Protein AF-0000000082644164 (afdb_homodimer)

Nearest PDB structures (foldseek):
  2ozh-assembly1_A-2  TM=9.590E-01  e=1.551E-15  Xanthomonas campestris pv. campestris
  7dai-assembly1_A-2  TM=7.902E-01  e=9.002E-10  Oryza sativa Japonica Group
  7dal-assembly1_B  TM=7.904E-01  e=1.161E-08  Oryza sativa Japonica Group
  7dai-assembly2_C  TM=7.632E-01  e=7.581E-09  Oryza sativa Japonica Group
  6k5m-assembly1_A  TM=7.671E-01  e=2.008E-08  Oryza sativa Japonica Group

InterPro domains:
  IPR000182 GNAT domain [PF00583] (35-128)
  IPR000182 GNAT domain [PS51186] (12-143)
  IPR016181 Acyl-CoA N-acyltransferase [SSF55729] (23-135)
  IPR053144 Putative Acetyltransferase Butenolide Biosynthesis [PTHR43233] (10-139)

Structure (mmCIF, N/CA/C/O backbone):
data_AF-0000000082644164-model_v1
#
loop_
_entity.id
_entity.type
_entity.pdbx_description
1 polymer 'GNAT superfamily N-acetyltransferase'
#
loop_
_atom_site.group_PDB
_atom_site.id
_atom_site.type_symbol
_atom_site.label_atom_id
_atom_site.label_alt_id
_atom_site.label_comp_id
_atom_site.label_asym_id
_atom_site.label_entity_id
_atom_site.label_seq_id
_atom_site.pdbx_PDB_ins_code
_atom_site.Cartn_x
_atom_site.Cartn_y
_atom_site.Cartn_z
_atom_site.occupancy
_atom_site.B_iso_or_equiv
_atom_site.auth_seq_id
_atom_site.auth_comp_id
_atom_site.auth_asym_id
_atom_site.auth_atom_id
_atom_site.pdbx_PDB_model_num
ATOM 1 N N . MET A 1 1 ? 13.734 4.516 -6.66 1 85.12 1 MET A N 1
ATOM 2 C CA . MET A 1 1 ? 13.531 5.68 -5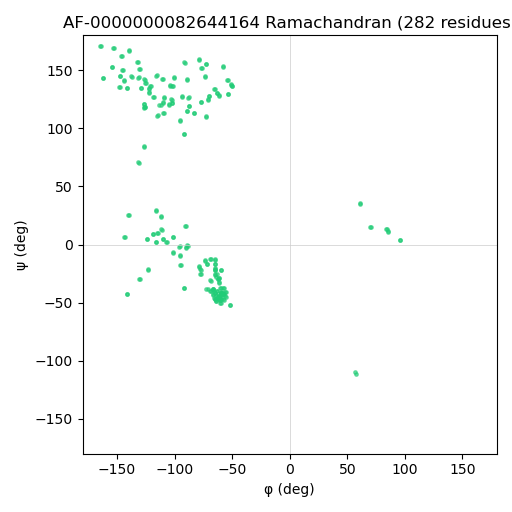.801 1 85.12 1 MET A CA 1
ATOM 3 C C . MET A 1 1 ? 12.555 6.66 -6.434 1 85.12 1 MET A C 1
ATOM 5 O O . MET A 1 1 ? 12.555 6.848 -7.652 1 85.12 1 MET A O 1
ATOM 9 N N . PHE A 1 2 ? 11.633 7.195 -5.52 1 95.56 2 PHE A N 1
ATOM 10 C CA . PHE A 1 2 ? 10.664 8.148 -6.051 1 95.56 2 PHE A CA 1
ATOM 11 C C . PHE A 1 2 ? 11.305 9.508 -6.273 1 95.56 2 PHE A C 1
ATOM 13 O O . PHE A 1 2 ? 12.25 9.875 -5.574 1 95.56 2 PHE A O 1
ATOM 20 N N . GLN A 1 3 ? 10.781 10.266 -7.223 1 97 3 GLN A N 1
ATOM 21 C CA . GLN A 1 3 ? 11.32 11.578 -7.555 1 97 3 GLN A CA 1
ATOM 22 C C . GLN A 1 3 ? 11.148 12.555 -6.391 1 97 3 GLN A C 1
ATOM 24 O O . GLN A 1 3 ? 10.094 12.594 -5.762 1 97 3 GLN A O 1
ATOM 29 N N . ILE A 1 4 ? 12.258 13.281 -6.105 1 98.44 4 ILE A N 1
ATOM 30 C CA . ILE A 1 4 ? 12.195 14.352 -5.117 1 98.44 4 ILE A CA 1
ATOM 31 C C . ILE A 1 4 ? 11.758 15.656 -5.789 1 98.44 4 ILE A C 1
ATOM 33 O O . ILE A 1 4 ? 12.414 16.125 -6.723 1 98.44 4 ILE A O 1
ATOM 37 N N . ILE A 1 5 ? 10.656 16.219 -5.375 1 98.62 5 ILE A N 1
ATOM 38 C CA . ILE A 1 5 ? 10.102 17.422 -5.973 1 98.62 5 ILE A CA 1
ATOM 39 C C . ILE A 1 5 ? 9.742 18.422 -4.871 1 98.62 5 ILE A C 1
ATOM 41 O O . ILE A 1 5 ? 9.336 18.031 -3.777 1 98.62 5 ILE A O 1
ATOM 45 N N . GLU A 1 6 ? 9.938 19.672 -5.145 1 98.31 6 GLU A N 1
ATOM 46 C CA . GLU A 1 6 ? 9.477 20.766 -4.293 1 98.31 6 GLU A CA 1
ATOM 47 C C . GLU A 1 6 ? 8.484 21.656 -5.027 1 98.31 6 GLU A C 1
ATOM 49 O O . GLU A 1 6 ? 8.727 22.062 -6.164 1 98.31 6 GLU A O 1
ATOM 54 N N . TYR A 1 7 ? 7.355 21.844 -4.395 1 98.38 7 TYR A N 1
ATOM 55 C CA . TYR A 1 7 ? 6.344 22.797 -4.84 1 98.38 7 TYR A CA 1
ATOM 56 C C . TYR A 1 7 ? 6.355 24.047 -3.973 1 98.38 7 TYR A C 1
ATOM 58 O O . TYR A 1 7 ? 6.469 23.953 -2.748 1 98.38 7 TYR A O 1
ATOM 66 N N . ILE A 1 8 ? 6.254 25.234 -4.66 1 98.06 8 ILE A N 1
ATOM 67 C CA . ILE A 1 8 ? 6.367 26.469 -3.885 1 98.06 8 ILE A CA 1
ATOM 68 C C . ILE A 1 8 ? 5.156 27.359 -4.152 1 98.06 8 ILE A C 1
ATOM 70 O O . ILE A 1 8 ? 4.828 27.641 -5.309 1 98.06 8 ILE A O 1
ATOM 74 N N . GLN A 1 9 ? 4.461 27.672 -3.16 1 96.69 9 GLN A N 1
ATOM 75 C CA . GLN A 1 9 ? 3.475 28.734 -3.053 1 96.69 9 GLN A CA 1
ATOM 76 C C . GLN A 1 9 ? 3.768 29.641 -1.855 1 96.69 9 GLN A C 1
ATOM 78 O O . GLN A 1 9 ? 3.145 29.5 -0.801 1 96.69 9 GLN A O 1
ATOM 83 N N . GLU A 1 10 ? 4.66 30.609 -2.102 1 94.56 10 GLU A N 1
ATOM 84 C CA . GLU A 1 10 ? 5.195 31.375 -0.979 1 94.56 10 GLU A CA 1
ATOM 85 C C . GLU A 1 10 ? 4.074 31.906 -0.095 1 94.56 10 GLU A C 1
ATOM 87 O O . GLU A 1 10 ? 3.049 32.375 -0.598 1 94.56 10 GLU A O 1
ATOM 92 N N . PRO A 1 11 ? 4.246 31.828 1.204 1 97.44 11 PRO A N 1
ATOM 93 C CA . PRO A 1 11 ? 5.438 31.422 1.96 1 97.44 11 PRO A CA 1
ATOM 94 C C . PRO A 1 11 ? 5.461 29.922 2.264 1 97.44 11 PRO A C 1
ATOM 96 O O . PRO A 1 11 ? 6.199 29.484 3.15 1 97.44 11 PRO A O 1
ATOM 99 N N . PHE A 1 12 ? 4.703 29.172 1.629 1 98.69 12 PHE A N 1
ATOM 100 C CA . PHE A 1 12 ? 4.586 27.75 1.894 1 98.69 12 PHE A CA 1
ATOM 101 C C . PHE A 1 12 ? 5.391 26.938 0.881 1 98.69 12 PHE A C 1
ATOM 103 O O . PHE A 1 12 ? 5.555 27.359 -0.266 1 98.69 12 PHE A O 1
ATOM 110 N N . THR A 1 13 ? 5.996 25.844 1.337 1 98.69 13 THR A N 1
ATOM 111 C CA . THR A 1 13 ? 6.699 24.875 0.5 1 98.69 13 THR A CA 1
ATOM 112 C C . THR A 1 13 ? 6.219 23.453 0.789 1 98.69 13 THR A C 1
ATOM 114 O O . THR A 1 13 ? 6.008 23.094 1.947 1 98.69 13 THR A O 1
ATOM 117 N N . LEU A 1 14 ? 5.973 22.719 -0.252 1 98.88 14 LEU A N 1
ATOM 118 C CA . LEU A 1 14 ? 5.699 21.281 -0.156 1 98.88 14 LEU A CA 1
ATOM 119 C C . LEU A 1 14 ? 6.848 20.469 -0.743 1 98.88 14 LEU A C 1
ATOM 121 O O . LEU A 1 14 ? 7.211 20.656 -1.906 1 98.88 14 LEU A O 1
ATOM 125 N N . SER A 1 15 ? 7.441 19.594 0.054 1 98.88 15 SER A N 1
ATOM 126 C CA . SER A 1 15 ? 8.633 18.875 -0.382 1 98.88 15 SER A CA 1
ATOM 127 C C . SER A 1 15 ? 8.445 17.359 -0.237 1 98.88 15 SER A C 1
ATOM 129 O O . SER A 1 15 ? 7.879 16.891 0.755 1 98.88 15 SER A O 1
ATOM 131 N N . THR A 1 16 ? 8.977 16.594 -1.212 1 98.88 16 THR A N 1
ATOM 132 C CA . THR A 1 16 ? 8.984 15.141 -1.084 1 98.88 16 THR A CA 1
ATOM 133 C C . THR A 1 16 ? 10.359 14.641 -0.648 1 98.88 16 THR A C 1
ATOM 135 O O . THR A 1 16 ? 10.625 13.438 -0.656 1 98.88 16 THR A O 1
ATOM 138 N N . ASP A 1 17 ? 11.297 15.578 -0.316 1 98.56 17 ASP A N 1
ATOM 139 C CA . ASP A 1 17 ? 12.609 15.227 0.207 1 98.56 17 ASP A CA 1
ATOM 140 C C . ASP A 1 17 ? 12.516 14.727 1.646 1 98.56 17 ASP A C 1
ATOM 142 O O . ASP A 1 17 ? 12.289 15.516 2.568 1 98.56 17 ASP A O 1
ATOM 146 N N . GLN A 1 18 ? 12.75 13.484 1.821 1 97.81 18 GLN A N 1
ATOM 147 C CA . GLN A 1 18 ? 12.57 12.859 3.125 1 97.81 18 GLN A CA 1
ATOM 148 C C . GLN A 1 18 ? 13.555 13.422 4.148 1 97.81 18 GLN A C 1
ATOM 150 O O . GLN A 1 18 ? 13.281 13.406 5.348 1 97.81 18 GLN A O 1
ATOM 155 N N . THR A 1 19 ? 14.664 13.906 3.67 1 98 19 THR A N 1
ATOM 156 C CA . THR A 1 19 ? 15.688 14.414 4.582 1 98 19 THR A CA 1
ATOM 157 C C . THR A 1 19 ? 15.219 15.703 5.254 1 98 19 THR A C 1
ATOM 159 O O . THR A 1 19 ? 15.805 16.141 6.25 1 98 19 THR A O 1
ATOM 162 N N . LYS A 1 20 ? 14.148 16.297 4.777 1 98.56 20 LYS A N 1
ATOM 163 C CA . LYS A 1 20 ? 13.664 17.562 5.332 1 98.56 20 LYS A CA 1
ATOM 164 C C . LYS A 1 20 ? 12.578 17.328 6.375 1 98.56 20 LYS A C 1
ATOM 166 O O . LYS A 1 20 ? 12.164 18.25 7.078 1 98.56 20 LYS A O 1
ATOM 171 N N . ILE A 1 21 ? 12.125 16.125 6.473 1 98.88 21 ILE A N 1
ATOM 172 C CA . ILE A 1 21 ? 11.047 15.805 7.406 1 98.88 21 ILE A CA 1
ATOM 173 C C . ILE A 1 21 ? 11.5 16.094 8.836 1 98.88 21 ILE A C 1
ATOM 175 O O . ILE A 1 21 ? 12.594 15.703 9.234 1 98.88 21 ILE A O 1
ATOM 179 N N . GLN A 1 22 ? 10.734 16.812 9.469 1 98.94 22 GLN A N 1
ATOM 180 C CA . GLN A 1 22 ? 10.945 17.047 10.898 1 98.94 22 GLN A CA 1
ATOM 181 C C . GLN A 1 22 ? 10.18 16.016 11.734 1 98.94 22 GLN A C 1
ATOM 183 O O . GLN A 1 22 ? 9.023 16.25 12.102 1 98.94 22 GLN A O 1
ATOM 188 N N . ILE A 1 23 ? 10.875 14.992 12.102 1 98.88 23 ILE A N 1
ATOM 189 C CA . ILE A 1 23 ? 10.281 13.781 12.672 1 98.88 23 ILE A CA 1
ATOM 190 C C . ILE A 1 23 ? 9.516 14.141 13.945 1 98.88 23 ILE A C 1
ATOM 192 O O . ILE A 1 23 ? 8.406 13.641 14.172 1 98.88 23 ILE A O 1
ATOM 196 N N . ASP A 1 24 ? 10.047 15.016 14.781 1 98.75 24 ASP A N 1
ATOM 197 C CA . ASP A 1 24 ? 9.367 15.406 16.016 1 98.75 24 ASP A CA 1
ATOM 198 C C . ASP A 1 24 ? 8.008 16.031 15.719 1 98.75 24 ASP A C 1
ATOM 200 O O . ASP A 1 24 ? 7.023 15.75 16.406 1 98.75 24 ASP A O 1
ATOM 204 N N . ARG A 1 25 ? 7.91 16.859 14.719 1 98.56 25 ARG A N 1
ATOM 205 C CA . ARG A 1 25 ? 6.652 17.5 14.344 1 98.56 25 ARG A CA 1
ATOM 206 C C . ARG A 1 25 ? 5.652 16.469 13.82 1 98.56 25 ARG A C 1
ATOM 208 O O . ARG A 1 25 ? 4.469 16.531 14.148 1 98.56 25 ARG A O 1
ATOM 215 N N . VAL A 1 26 ? 6.113 15.578 13.023 1 98.81 26 VAL A N 1
ATOM 216 C CA . VAL A 1 26 ? 5.238 14.539 12.5 1 98.81 26 VAL A CA 1
ATOM 217 C C . VAL A 1 26 ? 4.691 13.695 13.648 1 98.81 26 VAL A C 1
ATOM 219 O O . VAL A 1 26 ? 3.496 13.383 13.688 1 98.81 26 VAL A O 1
ATOM 222 N N . CYS A 1 27 ? 5.582 13.336 14.594 1 98.75 27 CYS A N 1
ATOM 223 C CA . CYS A 1 27 ? 5.137 12.602 15.773 1 98.75 27 CYS A CA 1
ATOM 224 C C . CYS A 1 27 ? 4.062 13.375 16.531 1 98.75 27 CYS A C 1
ATOM 226 O O . CYS A 1 27 ? 3.064 12.797 16.969 1 98.75 27 CYS A O 1
ATOM 228 N N . GLU A 1 28 ? 4.242 14.625 16.656 1 98.19 28 GLU A N 1
ATOM 229 C CA . GLU A 1 28 ? 3.271 15.469 17.344 1 98.19 28 GLU A CA 1
ATOM 230 C C . GLU A 1 28 ? 1.948 15.516 16.594 1 98.19 28 GLU A C 1
ATOM 232 O O . GLU A 1 28 ? 0.878 15.43 17.203 1 98.19 28 GLU A O 1
ATOM 237 N N . PHE A 1 29 ? 2.01 15.727 15.242 1 97.88 29 PHE A N 1
ATOM 238 C CA . PHE A 1 29 ? 0.813 15.695 14.406 1 97.88 29 PHE A CA 1
ATOM 239 C C . PHE A 1 29 ? 0.025 14.414 14.641 1 97.88 29 PHE A C 1
ATOM 241 O O . PHE A 1 29 ? -1.167 14.461 14.953 1 97.88 29 PHE A O 1
ATOM 248 N N . LEU A 1 30 ? 0.741 13.281 14.531 1 98.31 30 LEU A N 1
ATOM 249 C CA . LEU A 1 30 ? 0.088 11.977 14.57 1 98.31 30 LEU A CA 1
ATOM 250 C C . LEU A 1 30 ? -0.454 11.68 15.961 1 98.31 30 LEU A C 1
ATOM 252 O O . LEU A 1 30 ? -1.502 11.047 16.109 1 98.31 30 LEU A O 1
ATOM 256 N N . ALA A 1 31 ? 0.192 12.195 16.984 1 97.88 31 ALA A N 1
ATOM 257 C CA . ALA A 1 31 ? -0.262 12.008 18.359 1 97.88 31 ALA A CA 1
ATOM 258 C C . ALA A 1 31 ? -1.609 12.688 18.594 1 97.88 31 ALA A C 1
ATOM 260 O O . ALA A 1 31 ? -2.354 12.305 19.5 1 97.88 31 ALA A O 1
ATOM 261 N N . GLN A 1 32 ? -1.953 13.617 17.781 1 96.69 32 GLN A N 1
ATOM 262 C CA . GLN A 1 32 ? -3.199 14.359 17.922 1 96.69 32 GLN A CA 1
ATOM 263 C C . GLN A 1 32 ? -4.293 13.766 17.031 1 96.69 32 GLN A C 1
ATOM 265 O O . GLN A 1 32 ? -5.438 14.227 17.062 1 96.69 32 GLN A O 1
ATOM 270 N N . SER A 1 33 ? -3.971 12.805 16.312 1 95.88 33 SER A N 1
ATOM 271 C CA . SER A 1 33 ? -4.914 12.211 15.375 1 95.88 33 SER A CA 1
ATOM 272 C C . SER A 1 33 ? -5.691 11.062 16.016 1 95.88 33 SER A C 1
ATOM 274 O O . SER A 1 33 ? -5.238 10.477 17 1 95.88 33 SER A O 1
ATOM 276 N N . TYR A 1 34 ? -6.844 10.773 15.5 1 93.62 34 TYR A N 1
ATOM 277 C CA . TYR A 1 34 ? -7.629 9.633 15.961 1 93.62 34 TYR A CA 1
ATOM 278 C C . TYR A 1 34 ? -7.07 8.328 15.414 1 93.62 34 TYR A C 1
ATOM 280 O O . TYR A 1 34 ? -7.328 7.254 15.961 1 93.62 34 TYR A O 1
ATOM 288 N N . TRP A 1 35 ? -6.332 8.359 14.336 1 94.12 35 TRP A N 1
ATOM 289 C CA . TRP A 1 35 ? -5.941 7.121 13.664 1 94.12 35 TRP A CA 1
ATOM 290 C C . TRP A 1 35 ? -4.562 6.66 14.133 1 94.12 35 TRP A C 1
ATOM 292 O O . TRP A 1 35 ? -4.207 5.492 13.977 1 94.12 35 TRP A O 1
ATOM 302 N N . ALA A 1 36 ? -3.799 7.621 14.758 1 95.88 36 ALA A N 1
ATOM 303 C CA . ALA A 1 36 ? -2.412 7.254 15.031 1 95.88 36 ALA A CA 1
ATOM 304 C C . ALA A 1 36 ? -1.972 7.766 16.406 1 95.88 36 ALA A C 1
ATOM 306 O O . ALA A 1 36 ? -0.778 7.961 16.641 1 95.88 36 ALA A O 1
ATOM 307 N N . LYS A 1 37 ? -2.824 7.957 17.297 1 95.81 37 LYS A N 1
ATOM 308 C CA . LYS A 1 37 ? -2.561 8.609 18.578 1 95.81 37 LYS A CA 1
ATOM 309 C C . LYS A 1 37 ? -1.585 7.789 19.422 1 95.81 37 LYS A C 1
ATOM 311 O O . LYS A 1 37 ? -0.828 8.352 20.219 1 95.81 37 LYS A O 1
ATOM 316 N N . THR A 1 38 ? -1.48 6.492 19.234 1 95.38 38 THR A N 1
ATOM 317 C CA . THR A 1 38 ? -0.638 5.648 20.062 1 95.38 38 THR A CA 1
ATOM 318 C C . THR A 1 38 ? 0.509 5.051 19.25 1 95.38 38 THR A C 1
ATOM 320 O O . THR A 1 38 ? 1.178 4.117 19.719 1 95.38 38 THR A O 1
ATOM 323 N N . ARG A 1 39 ? 0.656 5.52 18.094 1 97.5 39 ARG A N 1
ATOM 324 C CA . ARG A 1 39 ? 1.715 4.977 17.25 1 97.5 39 ARG A CA 1
ATOM 325 C C . ARG A 1 39 ? 3.09 5.383 17.766 1 97.5 39 ARG A C 1
ATOM 327 O O . ARG A 1 39 ? 3.365 6.574 17.938 1 97.5 39 ARG A O 1
ATOM 334 N N . GLY A 1 40 ? 3.99 4.449 17.969 1 97.75 40 GLY A N 1
ATOM 335 C CA . GLY A 1 40 ? 5.316 4.723 18.5 1 97.75 40 GLY A CA 1
ATOM 336 C C . GLY A 1 40 ? 6.227 5.418 17.5 1 97.75 40 GLY A C 1
ATOM 337 O O . GLY A 1 40 ? 6.07 5.25 16.281 1 97.75 40 GLY A O 1
ATOM 338 N N . ARG A 1 41 ? 7.215 6.133 18.031 1 98.31 41 ARG A N 1
ATOM 339 C CA . ARG A 1 41 ? 8.164 6.895 17.219 1 98.31 41 ARG A CA 1
ATOM 340 C C . ARG A 1 41 ? 8.898 5.988 16.234 1 98.31 41 ARG A C 1
ATOM 342 O O . ARG A 1 41 ? 9.07 6.344 15.07 1 98.31 41 ARG A O 1
ATOM 349 N N . ASP A 1 42 ? 9.32 4.773 16.703 1 98.12 42 ASP A N 1
ATOM 350 C CA . ASP A 1 42 ? 10.047 3.852 15.836 1 98.12 42 ASP A CA 1
ATOM 351 C C . ASP A 1 42 ? 9.18 3.404 14.656 1 98.12 42 ASP A C 1
ATOM 353 O O . ASP A 1 42 ? 9.672 3.279 13.531 1 98.12 42 ASP A O 1
ATOM 357 N N . THR A 1 43 ? 7.918 3.164 14.961 1 98.12 43 THR A N 1
ATOM 358 C CA . THR A 1 43 ? 6.984 2.779 13.906 1 98.12 43 THR A CA 1
ATOM 359 C C . THR A 1 43 ? 6.793 3.916 12.906 1 98.12 43 THR A C 1
ATOM 361 O O . THR A 1 43 ? 6.773 3.688 11.695 1 98.12 43 THR A O 1
ATOM 364 N N . ILE A 1 44 ? 6.68 5.137 13.398 1 98.5 44 ILE A N 1
ATOM 365 C CA . ILE A 1 44 ? 6.516 6.312 12.555 1 98.5 44 ILE A CA 1
ATOM 366 C C . ILE A 1 44 ? 7.734 6.465 11.641 1 98.5 44 ILE A C 1
ATOM 368 O O . ILE A 1 44 ? 7.594 6.645 10.43 1 98.5 44 ILE A O 1
ATOM 372 N N . ILE A 1 45 ? 8.914 6.34 12.188 1 98.56 45 ILE A N 1
ATOM 373 C CA . ILE A 1 45 ? 10.148 6.496 11.43 1 98.56 45 ILE A CA 1
ATOM 374 C C . ILE A 1 45 ? 10.227 5.434 10.336 1 98.56 45 ILE A C 1
ATOM 376 O O . ILE A 1 45 ? 10.484 5.746 9.172 1 98.56 45 ILE A O 1
ATOM 380 N N . LYS A 1 46 ? 9.914 4.203 10.703 1 97.81 46 LYS A N 1
ATOM 381 C CA . LYS A 1 46 ? 9.953 3.113 9.727 1 97.81 46 LYS A CA 1
ATOM 382 C C . LYS A 1 46 ? 8.922 3.338 8.617 1 97.81 46 LYS A C 1
ATOM 384 O O . LYS A 1 46 ? 9.211 3.088 7.445 1 97.81 46 LYS A O 1
ATOM 389 N N . SER A 1 47 ? 7.715 3.752 9.023 1 98.31 47 SER A N 1
ATOM 390 C CA . SER A 1 47 ? 6.668 3.992 8.031 1 98.31 47 SER A CA 1
ATOM 391 C C . SER A 1 47 ? 7.082 5.07 7.039 1 98.31 47 SER A C 1
ATOM 393 O O . SER A 1 47 ? 6.785 4.969 5.848 1 98.31 47 SER A O 1
ATOM 395 N N . ILE A 1 48 ? 7.777 6.086 7.508 1 98.38 48 ILE A N 1
ATOM 396 C CA . ILE A 1 48 ? 8.25 7.18 6.664 1 98.38 48 ILE A CA 1
ATOM 397 C C . ILE A 1 48 ? 9.297 6.664 5.684 1 98.38 48 ILE A C 1
ATOM 399 O O . ILE A 1 48 ? 9.273 7.008 4.5 1 98.38 48 ILE A O 1
ATOM 403 N N . GLU A 1 49 ? 10.133 5.785 6.098 1 97.19 49 GLU A N 1
ATOM 404 C CA . GLU A 1 49 ? 11.25 5.27 5.312 1 97.19 49 GLU A CA 1
ATOM 405 C C . GLU A 1 49 ? 10.758 4.543 4.062 1 97.19 49 GLU A C 1
ATOM 407 O O . GLU A 1 49 ? 11.422 4.562 3.023 1 97.19 49 GLU A O 1
ATOM 412 N N . HIS A 1 50 ? 9.602 3.971 4.137 1 96.75 50 HIS A N 1
ATOM 413 C CA . HIS A 1 50 ? 9.125 3.131 3.043 1 96.75 50 HIS A CA 1
ATOM 414 C C . HIS A 1 50 ? 7.871 3.719 2.404 1 96.75 50 HIS A C 1
ATOM 416 O O . HIS A 1 50 ? 7.008 2.979 1.922 1 96.75 50 HIS A O 1
ATOM 422 N N . SER A 1 51 ? 7.812 5.062 2.479 1 98.44 51 SER A N 1
ATOM 423 C CA . SER A 1 51 ? 6.676 5.762 1.886 1 98.44 51 SER A CA 1
ATOM 424 C C . SER A 1 51 ? 7.137 6.945 1.039 1 98.44 51 SER A C 1
ATOM 426 O O . SER A 1 51 ? 8.289 7.363 1.124 1 98.44 51 SER A O 1
ATOM 428 N N . LEU A 1 52 ? 6.301 7.348 0.115 1 98.75 52 LEU A N 1
ATOM 429 C CA . LEU A 1 52 ? 6.402 8.672 -0.491 1 98.75 52 LEU A CA 1
ATOM 430 C C . LEU A 1 52 ? 5.719 9.719 0.377 1 98.75 52 LEU A C 1
ATOM 432 O O . LEU A 1 52 ? 4.496 9.703 0.53 1 98.75 52 LEU A O 1
ATOM 436 N N . CYS A 1 53 ? 6.527 10.641 0.938 1 98.88 53 CYS A N 1
ATOM 437 C CA . CYS A 1 53 ? 6 11.602 1.906 1 98.88 53 CYS A CA 1
ATOM 438 C C . CYS A 1 53 ? 5.992 13.008 1.329 1 98.88 53 CYS A C 1
ATOM 440 O O . CYS A 1 53 ? 6.891 13.383 0.576 1 98.88 53 CYS A O 1
ATOM 442 N N . PHE A 1 54 ? 4.988 13.758 1.642 1 98.94 54 PHE A N 1
ATOM 443 C CA . PHE A 1 54 ? 4.836 15.172 1.332 1 98.94 54 PHE A CA 1
ATOM 444 C C . PHE A 1 54 ? 4.832 16 2.607 1 98.94 54 PHE A C 1
ATOM 446 O O . PHE A 1 54 ? 3.928 15.883 3.436 1 98.94 54 PHE A O 1
ATOM 453 N N . SER A 1 55 ? 5.871 16.766 2.785 1 98.94 55 SER A N 1
ATOM 454 C CA . SER A 1 55 ? 6 17.641 3.953 1 98.94 55 SER A CA 1
ATOM 455 C C . SER A 1 55 ? 5.695 19.078 3.6 1 98.94 55 SER A C 1
ATOM 457 O O . SER A 1 55 ? 6.312 19.656 2.695 1 98.94 55 SER A O 1
ATOM 459 N N . LEU A 1 56 ? 4.723 19.641 4.266 1 98.94 56 LEU A N 1
ATOM 460 C CA . LEU A 1 56 ? 4.309 21.016 4.086 1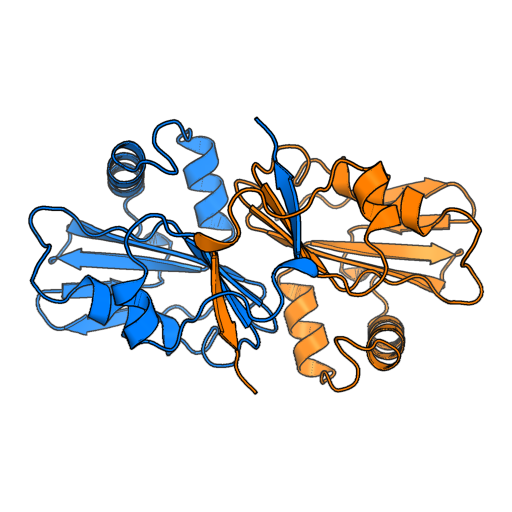 98.94 56 LEU A CA 1
ATOM 461 C C . LEU A 1 56 ? 5.008 21.938 5.09 1 98.94 56 LEU A C 1
ATOM 463 O O . LEU A 1 56 ? 4.98 21.672 6.293 1 98.94 56 LEU A O 1
ATOM 467 N N . PHE A 1 57 ? 5.645 23 4.578 1 98.88 57 PHE A N 1
ATOM 468 C CA . PHE A 1 57 ? 6.406 23.906 5.422 1 98.88 57 PHE A CA 1
ATOM 469 C C . PHE A 1 57 ? 5.863 25.328 5.316 1 98.88 57 PHE A C 1
ATOM 471 O O . PHE A 1 57 ? 5.48 25.781 4.23 1 98.88 57 PHE A O 1
ATOM 478 N N . HIS A 1 58 ? 5.742 26 6.414 1 98.69 58 HIS A N 1
ATOM 479 C CA . HIS A 1 58 ? 5.785 27.453 6.473 1 98.69 58 HIS A CA 1
ATOM 480 C C . HIS A 1 58 ? 7.184 27.953 6.816 1 98.69 58 HIS A C 1
ATOM 482 O O . HIS A 1 58 ? 7.641 27.797 7.949 1 98.69 58 HIS A O 1
ATOM 488 N N . GLU A 1 59 ? 7.785 28.469 5.812 1 96 59 GLU A N 1
ATOM 489 C CA . GLU A 1 59 ? 9.211 28.766 5.957 1 96 59 GLU A CA 1
ATOM 490 C C . GLU A 1 59 ? 10 27.516 6.332 1 96 59 GLU A C 1
ATOM 492 O O . GLU A 1 59 ? 9.977 26.516 5.605 1 96 59 GLU A O 1
ATOM 497 N N . GLN A 1 60 ? 10.539 27.453 7.586 1 95.88 60 GLN A N 1
ATOM 498 C CA . GLN A 1 60 ? 11.391 26.328 7.934 1 95.88 60 GLN A CA 1
ATOM 499 C C . GLN A 1 60 ? 10.672 25.359 8.875 1 95.88 60 GLN A C 1
ATOM 501 O O . GLN A 1 60 ? 11.211 24.312 9.227 1 95.88 60 GLN A O 1
ATOM 506 N N . THR A 1 61 ? 9.461 25.688 9.148 1 98.5 61 THR A N 1
ATOM 507 C CA . THR A 1 61 ? 8.711 24.875 10.102 1 98.5 61 THR A CA 1
ATOM 508 C C . THR A 1 61 ? 7.734 23.953 9.383 1 98.5 61 THR A C 1
ATOM 510 O O . THR A 1 61 ? 6.93 24.406 8.57 1 98.5 61 THR A O 1
ATOM 513 N N . GLN A 1 62 ? 7.848 22.672 9.656 1 98.88 62 GLN A N 1
ATOM 514 C CA . GLN A 1 62 ? 6.879 21.75 9.078 1 98.88 62 GLN A CA 1
ATOM 515 C C . GLN A 1 62 ? 5.508 21.906 9.727 1 98.88 62 GLN A C 1
ATOM 517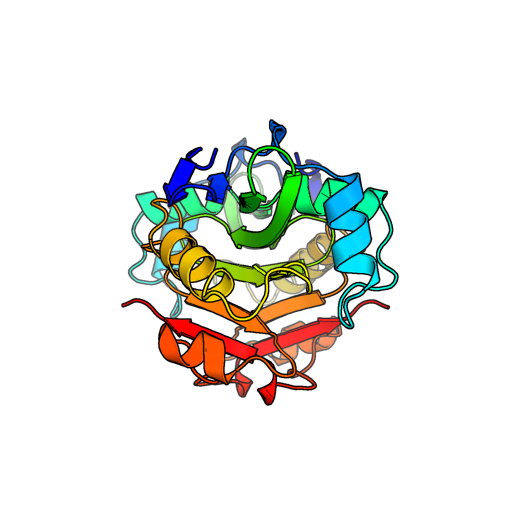 O O . GLN A 1 62 ? 5.379 21.812 10.953 1 98.88 62 GLN A O 1
ATOM 522 N N . ILE A 1 63 ? 4.469 22.156 8.875 1 98.88 63 ILE A N 1
ATOM 523 C CA . ILE A 1 63 ? 3.143 22.438 9.406 1 98.88 63 ILE A CA 1
ATOM 524 C C . ILE A 1 63 ? 2.125 21.469 8.836 1 98.88 63 ILE A C 1
ATOM 526 O O . ILE A 1 63 ? 0.923 21.594 9.07 1 98.88 63 ILE A O 1
ATOM 530 N N . GLY A 1 64 ? 2.557 20.484 8.055 1 98.88 64 GLY A N 1
ATOM 531 C CA . GLY A 1 64 ? 1.678 19.484 7.477 1 98.88 64 GLY A CA 1
ATOM 532 C C . GLY A 1 64 ? 2.42 18.266 6.949 1 98.88 64 GLY A C 1
ATOM 533 O O . GLY A 1 64 ? 3.652 18.25 6.918 1 98.88 64 GLY A O 1
ATOM 534 N N . PHE A 1 65 ? 1.652 17.328 6.613 1 98.94 65 PHE A N 1
ATOM 535 C CA . PHE A 1 65 ? 2.215 16.047 6.238 1 98.94 65 PHE A CA 1
ATOM 536 C C . PHE A 1 65 ? 1.193 15.211 5.473 1 98.94 65 PHE A C 1
ATOM 538 O O . PHE A 1 65 ? -0.009 15.305 5.727 1 98.94 65 PHE A O 1
ATOM 545 N N . ALA A 1 66 ? 1.57 14.461 4.5 1 98.88 66 ALA A N 1
ATOM 546 C CA . ALA A 1 66 ? 0.825 13.391 3.84 1 98.88 66 ALA A CA 1
ATOM 547 C C . ALA A 1 66 ? 1.749 12.242 3.438 1 98.88 66 ALA A C 1
ATOM 549 O O . ALA A 1 66 ? 2.879 12.477 3 1 98.88 66 ALA A O 1
ATOM 550 N N . ARG A 1 67 ? 1.279 11.102 3.582 1 98.88 67 ARG A N 1
ATOM 551 C CA . ARG A 1 67 ? 2.088 9.922 3.287 1 98.88 67 ARG A CA 1
ATOM 552 C C . ARG A 1 67 ? 1.378 9 2.299 1 98.88 67 ARG A C 1
ATOM 554 O O . ARG A 1 67 ? 0.162 8.812 2.381 1 98.88 67 ARG A O 1
ATOM 561 N N . VAL A 1 68 ? 2.109 8.438 1.349 1 98.94 68 VAL A N 1
ATOM 562 C CA . VAL A 1 68 ? 1.563 7.52 0.354 1 98.94 68 VAL A CA 1
ATOM 563 C C . VAL A 1 68 ? 2.369 6.223 0.351 1 98.94 68 VAL A C 1
ATOM 565 O O . VAL A 1 68 ? 3.578 6.234 0.11 1 98.94 68 VAL A O 1
ATOM 568 N N . ILE A 1 69 ? 1.712 5.141 0.666 1 98.88 69 ILE A N 1
ATOM 569 C CA . ILE A 1 69 ? 2.283 3.809 0.501 1 98.88 69 ILE A CA 1
ATOM 570 C C . ILE A 1 69 ? 1.962 3.279 -0.895 1 98.88 69 ILE A C 1
ATOM 572 O O . ILE A 1 69 ? 0.796 3.053 -1.227 1 98.88 69 ILE A O 1
ATOM 576 N N . THR A 1 70 ? 3.039 3.094 -1.708 1 98.88 70 THR A N 1
ATOM 577 C CA . THR A 1 70 ? 2.785 2.84 -3.121 1 98.88 70 THR A CA 1
ATOM 578 C C . THR A 1 70 ? 3.934 2.051 -3.744 1 98.88 70 THR A C 1
ATOM 580 O O . THR A 1 70 ? 5.055 2.062 -3.229 1 98.88 70 THR A O 1
ATOM 583 N N . ASP A 1 71 ? 3.605 1.33 -4.75 1 98.38 71 ASP A N 1
ATOM 584 C CA . ASP A 1 71 ? 4.625 0.729 -5.602 1 98.38 71 ASP A CA 1
ATOM 585 C C . ASP A 1 71 ? 5.004 1.665 -6.75 1 98.38 71 ASP A C 1
ATOM 587 O O . ASP A 1 71 ? 5.91 1.366 -7.527 1 98.38 71 ASP A O 1
ATOM 591 N N . GLY A 1 72 ? 4.328 2.855 -6.844 1 98 72 GLY A N 1
ATOM 592 C CA . GLY A 1 72 ? 4.617 3.812 -7.902 1 98 72 GLY A CA 1
ATOM 593 C C . GLY A 1 72 ? 4.172 3.342 -9.273 1 98 72 GLY A C 1
ATOM 594 O O . GLY A 1 72 ? 4.57 3.91 -10.289 1 98 72 GLY A O 1
ATOM 595 N N . ALA A 1 73 ? 3.301 2.281 -9.344 1 97.62 73 ALA A N 1
ATOM 596 C CA . ALA A 1 73 ? 2.961 1.683 -10.633 1 97.62 73 ALA A CA 1
ATOM 597 C C . ALA A 1 73 ? 1.486 1.292 -10.688 1 97.62 73 ALA A C 1
ATOM 599 O O . ALA A 1 73 ? 0.791 1.598 -11.656 1 97.62 73 ALA A O 1
ATOM 600 N N . THR A 1 74 ? 0.903 0.682 -9.609 1 98.06 74 THR A N 1
ATOM 601 C CA . THR A 1 74 ? -0.413 0.067 -9.734 1 98.06 74 THR A CA 1
ATOM 602 C C . THR A 1 74 ? -1.341 0.53 -8.617 1 98.06 74 THR A C 1
ATOM 604 O O . THR A 1 74 ? -2.559 0.589 -8.797 1 98.06 74 THR A O 1
ATOM 607 N N . PHE A 1 75 ? -0.759 0.841 -7.484 1 98.75 75 PHE A N 1
ATOM 608 C CA . PHE A 1 75 ? -1.573 1.068 -6.297 1 98.75 75 PHE A CA 1
ATOM 609 C C . PHE A 1 75 ? -0.931 2.111 -5.391 1 98.75 75 PHE A C 1
ATOM 611 O O . PHE A 1 75 ? 0.295 2.162 -5.266 1 98.75 75 PHE A O 1
ATOM 618 N N . ALA A 1 76 ? -1.772 2.924 -4.742 1 98.94 76 ALA A N 1
ATOM 619 C CA . ALA A 1 76 ? -1.34 3.863 -3.711 1 98.94 76 ALA A CA 1
ATOM 620 C C . ALA A 1 76 ? -2.357 3.936 -2.574 1 98.94 76 ALA A C 1
ATOM 622 O O . ALA A 1 76 ? -3.566 3.949 -2.816 1 98.94 76 ALA A O 1
ATOM 623 N N . TYR A 1 77 ? -1.845 3.895 -1.385 1 98.94 77 TYR A N 1
ATOM 624 C CA . TYR A 1 77 ? -2.641 4.148 -0.188 1 98.94 77 TYR A CA 1
ATOM 625 C C . TYR A 1 77 ? -2.258 5.477 0.451 1 98.94 77 TYR A C 1
ATOM 627 O O . TYR A 1 77 ? -1.126 5.652 0.906 1 98.94 77 TYR A O 1
ATOM 635 N N . LEU A 1 78 ? -3.211 6.41 0.404 1 98.88 78 LEU A N 1
ATOM 636 C CA . LEU A 1 78 ? -3.016 7.734 0.985 1 98.88 78 LEU A CA 1
ATOM 637 C C . LEU A 1 78 ? -3.416 7.746 2.457 1 98.88 78 LEU A C 1
ATOM 639 O O . LEU A 1 78 ? -4.531 7.355 2.803 1 98.88 78 LEU A O 1
ATOM 643 N N . CYS A 1 79 ? -2.443 8.211 3.35 1 98.69 79 CYS A N 1
ATOM 644 C CA . CYS A 1 79 ? -2.711 8.195 4.785 1 98.69 79 CYS A CA 1
ATOM 645 C C . CYS A 1 79 ? -1.91 9.281 5.496 1 98.69 79 CYS A C 1
ATOM 647 O O . CYS A 1 79 ? -1.131 10 4.867 1 98.69 79 CYS A O 1
ATOM 649 N N . ASP A 1 80 ? -2.217 9.531 6.738 1 98.5 80 ASP A N 1
ATOM 650 C CA . ASP A 1 80 ? -1.508 10.43 7.645 1 98.5 80 ASP A CA 1
ATOM 651 C C . ASP A 1 80 ? -1.522 11.859 7.113 1 98.5 80 ASP A C 1
ATOM 653 O O . ASP A 1 80 ? -0.518 12.57 7.199 1 98.5 80 ASP A O 1
ATOM 657 N N . VAL A 1 81 ? -2.605 12.219 6.496 1 98.5 81 VAL A N 1
ATOM 658 C CA . VAL A 1 81 ? -2.764 13.586 6.016 1 98.5 81 VAL A CA 1
ATOM 659 C C . VAL A 1 81 ? -3.115 14.508 7.18 1 98.5 81 VAL A C 1
ATOM 661 O O . VAL A 1 81 ? -4.109 14.289 7.875 1 98.5 81 VAL A O 1
ATOM 664 N N . PHE A 1 82 ? -2.293 15.516 7.367 1 98.12 82 PHE A N 1
ATOM 665 C CA . PHE A 1 82 ? -2.436 16.422 8.508 1 98.12 82 PHE A CA 1
ATOM 666 C C . PHE A 1 82 ? -1.991 17.828 8.133 1 98.12 82 PHE A C 1
ATOM 668 O O . PHE A 1 82 ? -0.991 18 7.438 1 98.12 82 PHE A O 1
ATOM 675 N N . VAL A 1 83 ? -2.754 18.797 8.516 1 98.38 83 VAL A N 1
ATOM 676 C CA . VAL A 1 83 ? -2.35 20.203 8.508 1 98.38 83 VAL A CA 1
ATOM 677 C C . VAL A 1 83 ? -2.479 20.781 9.922 1 98.38 83 VAL A C 1
ATOM 679 O O . VAL A 1 83 ? -3.508 20.609 10.578 1 98.38 83 VAL A O 1
ATOM 682 N N . ASP A 1 84 ? -1.461 21.422 10.359 1 98.06 84 ASP A N 1
ATOM 683 C CA . ASP A 1 84 ? -1.466 22.078 11.664 1 98.06 84 ASP A CA 1
ATOM 684 C C . ASP A 1 84 ? -2.707 22.953 11.844 1 98.06 84 ASP A C 1
ATOM 686 O O . ASP A 1 84 ? -3.092 23.688 10.93 1 98.06 84 ASP A O 1
ATOM 690 N N . GLU A 1 85 ? -3.281 22.859 12.992 1 96.69 85 GLU A N 1
ATOM 691 C CA . GLU A 1 85 ? -4.547 23.547 13.273 1 96.69 85 GLU A CA 1
ATOM 692 C C . GLU A 1 85 ? -4.441 25.047 13.016 1 96.69 85 GLU A C 1
ATOM 694 O O . GLU A 1 85 ? -5.367 25.656 12.484 1 96.69 85 GLU A O 1
ATOM 699 N N . ALA A 1 86 ? -3.373 25.641 13.375 1 97.31 86 ALA A N 1
ATOM 700 C CA . ALA A 1 86 ? -3.166 27.078 13.258 1 97.31 86 ALA A CA 1
ATOM 701 C C . ALA A 1 86 ? -3.141 27.516 11.797 1 97.31 86 ALA A C 1
ATOM 703 O O . ALA A 1 86 ? -3.262 28.703 11.492 1 97.31 86 ALA A O 1
ATOM 704 N N . TYR A 1 87 ? -3.035 26.547 10.898 1 97.88 87 TYR A N 1
ATOM 705 C CA . TYR A 1 87 ? -2.869 26.891 9.484 1 97.88 87 TYR A CA 1
ATOM 706 C C . TYR A 1 87 ? -4.031 26.359 8.656 1 97.88 87 TYR A C 1
ATOM 708 O O . TYR A 1 87 ? -3.988 26.406 7.422 1 97.88 87 TYR A O 1
ATOM 716 N N . ARG A 1 88 ? -5.035 25.875 9.281 1 96.62 88 ARG A N 1
ATOM 717 C CA . ARG A 1 88 ? -6.188 25.328 8.57 1 96.62 88 ARG A CA 1
ATOM 718 C C . ARG A 1 88 ? -7.094 26.438 8.07 1 96.62 88 ARG A C 1
ATOM 720 O O . ARG A 1 88 ? -6.969 27.594 8.492 1 96.62 88 ARG A O 1
ATOM 727 N N . GLY A 1 89 ? -7.867 26.125 7.109 1 95.06 89 GLY A N 1
ATOM 728 C CA . GLY A 1 89 ? -8.789 27.109 6.555 1 95.06 89 GLY A CA 1
ATOM 729 C C . GLY A 1 89 ? -8.148 28 5.516 1 95.06 89 GLY A C 1
ATOM 730 O O . GLY A 1 89 ? -8.734 29.016 5.109 1 95.06 89 GLY A O 1
ATOM 731 N N . LYS A 1 90 ? -6.984 27.656 5.031 1 95.81 90 LYS A N 1
ATOM 732 C CA . LYS A 1 90 ? -6.25 28.469 4.07 1 95.81 90 LYS A CA 1
ATOM 733 C C . LYS A 1 90 ? -6.09 27.75 2.738 1 95.81 90 LYS A C 1
ATOM 735 O O . LYS A 1 90 ? -5.355 28.203 1.86 1 95.81 90 LYS A O 1
ATOM 740 N N . GLY A 1 91 ? -6.66 26.578 2.672 1 96.69 91 GLY A N 1
ATOM 741 C CA . GLY A 1 91 ? -6.598 25.828 1.428 1 96.69 91 GLY A CA 1
ATOM 742 C C . GLY A 1 91 ? -5.336 25 1.297 1 96.69 91 GLY A C 1
ATOM 743 O O . GLY A 1 91 ? -5.059 24.438 0.231 1 96.69 91 GLY A O 1
ATOM 744 N N . LEU A 1 92 ? -4.605 24.859 2.318 1 98.19 92 LEU A N 1
ATOM 745 C CA . LEU A 1 92 ? -3.309 24.203 2.25 1 98.19 92 LEU A CA 1
ATOM 746 C C . LEU A 1 92 ? -3.475 22.688 2.064 1 98.19 92 LEU A C 1
ATOM 748 O O . LEU A 1 92 ? -2.678 22.062 1.372 1 98.19 92 LEU A O 1
ATOM 752 N N . GLY A 1 93 ? -4.461 22.141 2.723 1 97.75 93 GLY A N 1
ATOM 753 C CA . GLY A 1 93 ? -4.75 20.734 2.504 1 97.75 93 GLY A CA 1
ATOM 754 C C . GLY A 1 93 ? -5.09 20.422 1.062 1 97.75 93 GLY A C 1
ATOM 755 O O . GLY A 1 93 ? -4.586 19.438 0.503 1 97.75 93 GLY A O 1
ATOM 756 N N . LYS A 1 94 ? -5.855 21.25 0.5 1 97.88 94 LYS A N 1
ATOM 757 C CA . LYS A 1 94 ? -6.219 21.094 -0.904 1 97.88 94 LYS A CA 1
ATOM 758 C C . LYS A 1 94 ? -5 21.234 -1.81 1 97.88 94 LYS A C 1
ATOM 760 O O . LYS A 1 94 ? -4.824 20.438 -2.742 1 97.88 94 LYS A O 1
ATOM 765 N N . TRP A 1 95 ? -4.242 22.234 -1.548 1 98.62 95 TRP A N 1
ATOM 766 C CA . TRP A 1 95 ? -3.033 22.438 -2.34 1 98.62 95 TRP A CA 1
ATOM 767 C C . TRP A 1 95 ? -2.104 21.234 -2.238 1 98.62 95 TRP A C 1
ATOM 769 O O . TRP A 1 95 ? -1.559 20.766 -3.244 1 98.62 95 TRP A O 1
ATOM 779 N N . MET A 1 96 ? -1.934 20.688 -1.06 1 98.56 96 MET A N 1
ATOM 780 C CA . MET A 1 96 ? -1.106 19.5 -0.828 1 98.56 96 MET A CA 1
ATOM 781 C C . MET A 1 96 ? -1.616 18.312 -1.636 1 98.56 96 MET A C 1
ATOM 783 O O . MET A 1 96 ? -0.842 17.656 -2.322 1 98.56 96 MET A O 1
ATOM 787 N N . LEU A 1 97 ? -2.93 18.125 -1.584 1 98.38 97 LEU A N 1
ATOM 788 C CA . LEU A 1 97 ? -3.527 17 -2.305 1 98.38 97 LEU A CA 1
ATOM 789 C C . LEU A 1 97 ? -3.389 17.188 -3.812 1 98.38 97 LEU A C 1
ATOM 791 O O . LEU A 1 97 ? -3.146 16.219 -4.543 1 98.38 97 LEU A O 1
ATOM 795 N N . GLN A 1 98 ? -3.543 18.391 -4.258 1 98.31 98 GLN A N 1
ATOM 796 C CA . GLN A 1 98 ? -3.377 18.688 -5.676 1 98.31 98 GLN A CA 1
ATOM 797 C C . GLN A 1 98 ? -1.971 18.344 -6.152 1 98.31 98 GLN A C 1
ATOM 799 O O . GLN A 1 98 ? -1.804 17.672 -7.172 1 98.31 98 GLN A O 1
ATOM 804 N N . CYS A 1 99 ? -0.974 18.812 -5.457 1 98.62 99 CYS A N 1
ATOM 805 C CA . CYS A 1 99 ? 0.416 18.531 -5.801 1 98.62 99 CYS A CA 1
ATOM 806 C C . CYS A 1 99 ? 0.7 17.031 -5.742 1 98.62 99 CYS A C 1
ATOM 808 O O . CYS A 1 99 ? 1.322 16.469 -6.648 1 98.62 99 CYS A O 1
ATOM 810 N N . LEU A 1 100 ? 0.226 16.391 -4.68 1 98.5 100 LEU A N 1
ATOM 811 C CA . LEU A 1 100 ? 0.424 14.961 -4.457 1 98.5 100 LEU A CA 1
ATOM 812 C C . LEU A 1 100 ? -0.129 14.148 -5.621 1 98.5 100 LEU A C 1
ATOM 814 O O . LEU A 1 100 ? 0.57 13.297 -6.176 1 98.5 100 LEU A O 1
ATOM 818 N N . LEU A 1 101 ? -1.336 14.43 -6.082 1 98.06 101 LEU A N 1
ATOM 819 C CA . LEU A 1 101 ? -2.01 13.641 -7.105 1 98.06 101 LEU A CA 1
ATOM 820 C C . LEU A 1 101 ? -1.389 13.891 -8.477 1 98.06 101 LEU A C 1
ATOM 822 O O . LEU A 1 101 ? -1.599 13.109 -9.406 1 98.06 101 LEU A O 1
ATOM 826 N N . GLN A 1 102 ? -0.581 14.938 -8.57 1 97.81 102 GLN A N 1
ATOM 827 C CA . GLN A 1 102 ? 0.075 15.258 -9.836 1 97.81 102 GLN A CA 1
ATOM 828 C C . GLN A 1 102 ? 1.529 14.797 -9.836 1 97.81 102 GLN A C 1
ATOM 830 O O . GLN A 1 102 ? 2.238 14.961 -10.828 1 97.81 102 GLN A O 1
ATOM 835 N N . HIS A 1 103 ? 1.974 14.344 -8.719 1 98.5 103 HIS A N 1
ATOM 836 C CA . HIS A 1 103 ? 3.344 13.852 -8.641 1 98.5 103 HIS A CA 1
ATOM 837 C C . HIS A 1 103 ? 3.609 12.781 -9.703 1 98.5 103 HIS A C 1
ATOM 839 O O . HIS A 1 103 ? 2.775 11.898 -9.922 1 98.5 103 HIS A O 1
ATOM 845 N N . PRO A 1 104 ? 4.801 12.773 -10.32 1 97.81 104 PRO A N 1
ATOM 846 C CA . PRO A 1 104 ? 5.09 11.867 -11.438 1 97.81 104 PRO A CA 1
ATOM 847 C C . PRO A 1 104 ? 4.984 10.398 -11.047 1 97.81 104 PRO A C 1
ATOM 849 O O . PRO A 1 104 ? 4.656 9.555 -11.891 1 97.81 104 PRO A O 1
ATOM 852 N N . ASP A 1 105 ? 5.23 10.078 -9.828 1 97.81 105 ASP A N 1
ATOM 853 C CA . ASP A 1 105 ? 5.211 8.68 -9.391 1 97.81 105 ASP A CA 1
ATOM 854 C C . ASP A 1 105 ? 3.812 8.273 -8.938 1 97.81 105 ASP A C 1
ATOM 856 O O . ASP A 1 105 ? 3.588 7.109 -8.586 1 97.81 105 ASP A O 1
ATOM 860 N N . LEU A 1 106 ? 2.846 9.211 -8.984 1 98.25 106 LEU A N 1
ATOM 861 C CA . LEU A 1 106 ? 1.511 8.891 -8.492 1 98.25 106 LEU A CA 1
ATOM 862 C C . LEU A 1 106 ? 0.463 9.117 -9.578 1 98.25 106 LEU A C 1
ATOM 864 O O . LEU A 1 106 ? -0.623 8.539 -9.531 1 98.25 106 LEU A O 1
ATOM 868 N N . ILE A 1 107 ? 0.809 9.938 -10.531 1 96.88 107 ILE A N 1
ATOM 869 C CA . ILE A 1 107 ? -0.184 10.453 -11.469 1 96.88 107 ILE A CA 1
ATOM 870 C C . ILE A 1 107 ? -0.746 9.305 -12.312 1 96.88 107 ILE A C 1
ATOM 872 O O . ILE A 1 107 ? -1.892 9.359 -12.766 1 96.88 107 ILE A O 1
ATOM 876 N N . HIS A 1 108 ? -0.125 8.203 -12.484 1 94.69 108 HIS A N 1
ATOM 877 C CA . HIS A 1 108 ? -0.566 7.133 -13.367 1 94.69 108 HIS A CA 1
ATOM 878 C C . HIS A 1 108 ? -1.028 5.918 -12.57 1 94.69 108 HIS A C 1
ATOM 880 O O . HIS A 1 108 ? -1.319 4.867 -13.148 1 94.69 108 HIS A O 1
ATOM 886 N N . ILE A 1 109 ? -1.064 6.035 -11.273 1 97.69 109 ILE A N 1
ATOM 887 C CA . ILE A 1 109 ? -1.469 4.914 -10.43 1 97.69 109 ILE A CA 1
ATOM 888 C C . ILE A 1 109 ? -2.922 4.547 -10.727 1 97.69 109 ILE A C 1
ATOM 890 O O . ILE A 1 109 ? -3.799 5.41 -10.727 1 97.69 109 ILE A O 1
ATOM 894 N N . ARG A 1 110 ? -3.127 3.275 -10.953 1 96.19 110 ARG A N 1
ATOM 895 C CA . ARG A 1 110 ? -4.453 2.797 -11.328 1 96.19 110 ARG A CA 1
ATOM 896 C C . ARG A 1 110 ? -5.453 3.021 -10.195 1 96.19 110 ARG A C 1
ATOM 898 O O . ARG A 1 110 ? -6.57 3.49 -10.438 1 96.19 110 ARG A O 1
ATOM 905 N N . ARG A 1 111 ? -5.125 2.656 -9.016 1 98.19 111 ARG A N 1
ATOM 906 C CA . ARG A 1 111 ? -6.012 2.789 -7.863 1 98.19 111 ARG A CA 1
ATOM 907 C C . ARG A 1 111 ? -5.328 3.553 -6.73 1 98.19 111 ARG A C 1
ATOM 909 O O . ARG A 1 111 ? -4.273 3.141 -6.246 1 98.19 111 ARG A O 1
ATOM 916 N N . VAL A 1 112 ? -5.867 4.668 -6.363 1 98.81 112 VAL A N 1
ATOM 917 C CA . VAL A 1 112 ? -5.508 5.367 -5.133 1 98.81 112 VAL A CA 1
ATOM 918 C C . VAL A 1 112 ? -6.609 5.176 -4.094 1 98.81 112 VAL A C 1
ATOM 920 O O . VAL A 1 112 ? -7.777 5.484 -4.352 1 98.81 112 VAL A O 1
ATOM 923 N N . LEU A 1 113 ? -6.27 4.613 -3.002 1 98.88 113 LEU A N 1
ATOM 924 C CA . LEU A 1 113 ? -7.195 4.281 -1.925 1 98.88 113 LEU A CA 1
ATOM 925 C C . LEU A 1 113 ? -6.875 5.078 -0.667 1 98.88 113 LEU A C 1
ATOM 927 O O . LEU A 1 113 ? -5.719 5.445 -0.438 1 98.88 113 LEU A O 1
ATOM 931 N N . LEU A 1 114 ? -7.859 5.449 0.087 1 98.81 114 LEU A N 1
ATOM 932 C CA . LEU A 1 114 ? -7.676 6.035 1.41 1 98.81 114 LEU A CA 1
ATOM 933 C C . LEU A 1 114 ? -8.805 5.629 2.348 1 98.81 114 LEU A C 1
ATOM 935 O O . LEU A 1 114 ? -9.82 5.09 1.902 1 98.81 114 LEU A O 1
ATOM 939 N N . ALA A 1 115 ? -8.602 5.77 3.643 1 98.5 115 ALA A N 1
ATOM 940 C CA . ALA A 1 115 ? -9.641 5.676 4.664 1 98.5 115 ALA A CA 1
ATOM 941 C C . ALA A 1 115 ? -9.719 6.961 5.484 1 98.5 115 ALA A C 1
ATOM 943 O O . ALA A 1 115 ? -8.688 7.531 5.852 1 98.5 115 ALA A O 1
ATOM 944 N N . THR A 1 116 ? -10.875 7.441 5.703 1 97.88 116 THR A N 1
ATOM 945 C CA . THR A 1 116 ? -11.094 8.664 6.461 1 97.88 116 THR A CA 1
ATOM 946 C C . THR A 1 116 ? -12.391 8.578 7.27 1 97.88 116 THR A C 1
ATOM 948 O O . THR A 1 116 ? -13.328 7.887 6.871 1 97.88 116 THR A O 1
ATOM 951 N N . GLN A 1 117 ? -12.391 9.25 8.344 1 96.06 117 GLN A N 1
ATOM 952 C CA . GLN A 1 117 ? -13.586 9.266 9.188 1 96.06 117 GLN A CA 1
ATOM 953 C C . GLN A 1 117 ? -14.492 10.438 8.828 1 96.06 117 GLN A C 1
ATOM 955 O O . GLN A 1 117 ? -15.719 10.305 8.828 1 96.06 117 GLN A O 1
ATOM 960 N N . ASP A 1 118 ? -13.906 11.594 8.492 1 93.25 118 ASP A N 1
ATOM 961 C CA . ASP A 1 118 ? -14.742 12.789 8.461 1 93.25 118 ASP A CA 1
ATOM 962 C C . ASP A 1 118 ? -14.328 13.719 7.328 1 93.25 118 ASP A C 1
ATOM 964 O O . ASP A 1 118 ? -14.781 14.867 7.258 1 93.25 118 ASP A O 1
ATOM 968 N N . ALA A 1 119 ? -13.43 13.289 6.496 1 95.44 119 ALA A N 1
ATOM 969 C CA . ALA A 1 119 ? -12.906 14.211 5.488 1 95.44 119 ALA A CA 1
ATOM 970 C C . ALA A 1 119 ? -13.344 13.789 4.086 1 95.44 119 ALA A C 1
ATOM 972 O O . ALA A 1 119 ? -12.719 14.172 3.094 1 95.44 119 ALA A O 1
ATOM 973 N N . HIS A 1 120 ? -14.406 13.086 3.932 1 97.56 120 HIS A N 1
ATOM 974 C CA . HIS A 1 120 ? -14.875 12.578 2.648 1 97.56 120 HIS A CA 1
ATOM 975 C C . HIS A 1 120 ? -15.07 13.703 1.644 1 97.56 120 HIS A C 1
ATOM 977 O O . HIS A 1 120 ? -14.727 13.562 0.467 1 97.56 120 HIS A O 1
ATOM 983 N N . GLY A 1 121 ? -15.688 14.773 2.148 1 96.25 121 GLY A N 1
ATOM 984 C CA . GLY A 1 121 ? -15.969 15.898 1.274 1 96.25 121 GLY A CA 1
ATOM 985 C C . GLY A 1 121 ? -14.719 16.469 0.621 1 96.25 121 GLY A C 1
ATOM 986 O O . GLY A 1 121 ? -14.742 16.828 -0.557 1 96.25 121 GLY A O 1
ATOM 987 N N . LEU A 1 122 ? -13.695 16.5 1.333 1 96.12 122 LEU A N 1
ATOM 988 C CA . LEU A 1 122 ? -12.43 16.984 0.796 1 96.12 122 LEU A CA 1
ATOM 989 C C . LEU A 1 122 ? -11.977 16.141 -0.39 1 96.12 122 LEU A C 1
ATOM 991 O O . LEU A 1 122 ? -11.688 16.672 -1.463 1 96.12 122 LEU A O 1
ATOM 995 N N . TYR A 1 123 ? -12.031 14.875 -0.214 1 98.44 123 TYR A N 1
ATOM 996 C CA . TYR A 1 123 ? -11.453 13.977 -1.202 1 98.44 123 TYR A CA 1
ATOM 997 C C . TYR A 1 123 ? -12.359 13.836 -2.416 1 98.44 123 TYR A C 1
ATOM 999 O O . TYR A 1 123 ? -11.891 13.602 -3.529 1 98.44 123 TYR A O 1
ATOM 1007 N N . ARG A 1 124 ? -13.617 14.055 -2.223 1 98.12 124 ARG A N 1
ATOM 1008 C CA . ARG A 1 124 ? -14.547 14.023 -3.344 1 98.12 124 ARG A CA 1
ATOM 1009 C C . ARG A 1 124 ? -14.195 15.086 -4.379 1 98.12 124 ARG A C 1
ATOM 1011 O O . ARG A 1 124 ? -14.375 14.875 -5.578 1 98.12 124 ARG A O 1
ATOM 1018 N N . GLN A 1 125 ? -13.695 16.156 -3.906 1 97.44 125 GLN A N 1
ATOM 1019 C CA . GLN A 1 125 ? -13.32 17.25 -4.793 1 97.44 125 GLN A CA 1
ATOM 1020 C C . GLN A 1 125 ? -12.188 16.844 -5.73 1 97.44 125 GLN A C 1
ATOM 1022 O O . GLN A 1 125 ? -11.953 17.5 -6.75 1 97.44 125 GLN A O 1
ATOM 1027 N N . PHE A 1 126 ? -11.539 15.812 -5.395 1 97.81 126 PHE A N 1
ATOM 1028 C CA . PHE A 1 126 ? -10.391 15.367 -6.18 1 97.81 126 PHE A CA 1
ATOM 1029 C C . PHE A 1 126 ? -10.703 14.062 -6.895 1 97.81 126 PHE A C 1
ATOM 1031 O O . PHE A 1 126 ? -9.789 13.352 -7.324 1 97.81 126 PHE A O 1
ATOM 1038 N N . GLY A 1 127 ? -11.961 13.664 -6.934 1 97.5 127 GLY A N 1
ATOM 1039 C CA . GLY A 1 127 ? -12.375 12.523 -7.734 1 97.5 127 GLY A CA 1
ATOM 1040 C C . GLY A 1 127 ? -12.445 11.234 -6.938 1 97.5 127 GLY A C 1
ATOM 1041 O O . GLY A 1 127 ? -12.734 10.172 -7.496 1 97.5 127 GLY A O 1
ATOM 1042 N N . PHE A 1 128 ? -12.219 11.289 -5.664 1 98.75 128 PHE A N 1
ATOM 1043 C CA . PHE A 1 128 ? -12.414 10.102 -4.832 1 98.75 128 PHE A CA 1
ATOM 1044 C C . PHE A 1 128 ? -13.898 9.82 -4.641 1 98.75 128 PHE A C 1
ATOM 1046 O O . PHE A 1 128 ? -14.703 10.75 -4.555 1 98.75 128 PHE A O 1
ATOM 1053 N N . GLN A 1 129 ? -14.156 8.562 -4.598 1 98.38 129 GLN A N 1
ATOM 1054 C CA . GLN A 1 129 ? -15.516 8.086 -4.371 1 98.38 129 GLN A CA 1
ATOM 1055 C C . GLN A 1 129 ? -15.523 6.875 -3.439 1 98.38 129 GLN A C 1
ATOM 1057 O O . GLN A 1 129 ? -14.477 6.297 -3.15 1 98.38 129 GLN A O 1
ATOM 1062 N N . SER A 1 130 ? -16.734 6.578 -2.986 1 98.12 130 SER A N 1
ATOM 1063 C CA . SER A 1 130 ? -16.875 5.348 -2.217 1 98.12 130 SER A CA 1
ATOM 1064 C C . SER A 1 130 ? -16.422 4.133 -3.025 1 98.12 130 SER A C 1
ATOM 1066 O O . SER A 1 130 ? -16.453 4.16 -4.258 1 98.12 130 SER A O 1
ATOM 1068 N N . LEU A 1 131 ? -15.992 3.117 -2.297 1 98.38 131 LEU A N 1
ATOM 1069 C CA . LEU A 1 131 ? -15.602 1.896 -2.994 1 98.38 131 LEU A CA 1
ATOM 1070 C C . LEU A 1 131 ? -16.734 1.407 -3.904 1 98.38 131 LEU A C 1
ATOM 1072 O O . LEU A 1 131 ? -17.875 1.274 -3.467 1 98.38 131 LEU A O 1
ATOM 1076 N N . GLN A 1 132 ? -16.406 1.129 -5.191 1 96.44 132 GLN A N 1
ATOM 1077 C CA . GLN A 1 132 ? -17.391 0.641 -6.145 1 96.44 132 GLN A CA 1
ATOM 1078 C C . GLN A 1 132 ? -17.844 -0.772 -5.793 1 96.44 132 GLN A C 1
ATOM 1080 O O . GLN A 1 132 ? -19.031 -1.102 -5.926 1 96.44 132 GLN A O 1
ATOM 1085 N N . GLU A 1 133 ? -16.906 -1.6 -5.363 1 97.5 133 GLU A N 1
ATOM 1086 C CA . GLU A 1 133 ? -17.156 -2.992 -5.008 1 97.5 133 GLU A CA 1
ATOM 1087 C C . GLU A 1 133 ? -16.547 -3.336 -3.656 1 97.5 133 GLU A C 1
ATOM 1089 O O . GLU A 1 133 ? -15.633 -4.168 -3.578 1 97.5 133 GLU A O 1
ATOM 1094 N N . PRO A 1 134 ? -17.188 -2.748 -2.627 1 98.12 134 PRO A N 1
ATOM 1095 C CA . PRO A 1 134 ? -16.594 -2.955 -1.303 1 98.12 134 PRO A CA 1
ATOM 1096 C C . PRO A 1 134 ? -16.516 -4.43 -0.912 1 98.12 134 PRO A C 1
ATOM 1098 O O . PRO A 1 134 ? -15.664 -4.816 -0.112 1 98.12 134 PRO A O 1
ATOM 1101 N N . GLU A 1 135 ? -17.359 -5.309 -1.534 1 97.19 135 GLU A N 1
ATOM 1102 C CA . GLU A 1 135 ? -17.422 -6.723 -1.182 1 97.19 135 GLU A CA 1
ATOM 1103 C C . GLU A 1 135 ? -16.172 -7.461 -1.659 1 97.19 135 GLU A C 1
ATOM 1105 O O . GLU A 1 135 ? -15.898 -8.578 -1.214 1 97.19 135 GLU A O 1
ATOM 1110 N N . ARG A 1 136 ? -15.422 -6.875 -2.562 1 98.19 136 ARG A N 1
ATOM 1111 C CA . ARG A 1 136 ? -14.211 -7.512 -3.074 1 98.19 136 ARG A CA 1
ATOM 1112 C C . ARG A 1 136 ? -13.055 -7.355 -2.096 1 98.19 136 ARG A C 1
ATOM 1114 O O . ARG A 1 136 ? -12.062 -8.086 -2.178 1 98.19 136 ARG A O 1
ATOM 1121 N N . PHE A 1 137 ? -13.227 -6.391 -1.218 1 98.81 137 PHE A N 1
ATOM 1122 C CA . PHE A 1 137 ? -12.133 -6.086 -0.31 1 98.81 137 PHE A CA 1
ATOM 1123 C C . PHE A 1 137 ? -12.227 -6.93 0.957 1 98.81 137 PHE A C 1
ATOM 1125 O O . PHE A 1 137 ? -13.32 -7.203 1.445 1 98.81 137 PHE A O 1
ATOM 1132 N N . MET A 1 138 ? -11.086 -7.348 1.435 1 98.81 138 MET A N 1
ATOM 1133 C CA . MET A 1 138 ? -10.93 -7.996 2.732 1 98.81 138 MET A CA 1
ATOM 1134 C C . MET A 1 138 ? -9.789 -7.363 3.525 1 98.81 138 MET A C 1
ATOM 1136 O O . MET A 1 138 ? -8.867 -6.797 2.943 1 98.81 138 MET A O 1
ATOM 1140 N N . GLU A 1 139 ? -9.953 -7.441 4.816 1 98.81 139 GLU A N 1
ATOM 1141 C CA . GLU A 1 139 ? -8.883 -6.898 5.645 1 98.81 139 GLU A CA 1
ATOM 1142 C C . GLU A 1 139 ? -8.586 -7.812 6.832 1 98.81 139 GLU A C 1
ATOM 1144 O O . GLU A 1 139 ? -9.461 -8.555 7.281 1 98.81 139 GLU A O 1
ATOM 1149 N N . LYS A 1 140 ? -7.383 -7.902 7.219 1 98.38 140 LYS A N 1
ATOM 1150 C CA . LYS A 1 140 ? -6.883 -8.484 8.461 1 98.38 140 LYS A CA 1
ATOM 1151 C C . LYS A 1 140 ? -6.273 -7.418 9.359 1 98.38 140 LYS A C 1
ATOM 1153 O O . LYS A 1 140 ? -5.344 -6.715 8.961 1 98.38 140 LYS A O 1
ATOM 1158 N N . LEU A 1 141 ? -6.801 -7.234 10.57 1 95.88 141 LEU A N 1
ATOM 1159 C CA . LEU A 1 141 ? -6.375 -6.195 11.5 1 95.88 141 LEU A CA 1
ATOM 1160 C C . LEU A 1 141 ? -5.629 -6.805 12.688 1 95.88 141 LEU A C 1
ATOM 1162 O O . LEU A 1 141 ? -6.055 -7.824 13.234 1 95.88 141 LEU A O 1
ATOM 1166 N N . HIS A 1 142 ? -4.488 -6.266 12.875 1 88.81 142 HIS A N 1
ATOM 1167 C CA . HIS A 1 142 ? -3.738 -6.633 14.07 1 88.81 142 HIS A CA 1
ATOM 1168 C C . HIS A 1 142 ? -3.84 -5.551 15.141 1 88.81 142 HIS A C 1
ATOM 1170 O O . HIS A 1 142 ? -3.883 -4.359 14.82 1 88.81 142 HIS A O 1
ATOM 1176 N N . GLU A 1 143 ? -4.055 -6.02 16.391 1 71.31 143 GLU A N 1
ATOM 1177 C CA . GLU A 1 143 ? -4.168 -5.102 17.516 1 71.31 143 GLU A CA 1
ATOM 1178 C C . GLU A 1 143 ? -2.807 -4.547 17.922 1 71.31 143 GLU A C 1
ATOM 1180 O O . GLU A 1 143 ? -1.781 -5.203 17.734 1 71.31 143 GLU A O 1
ATOM 1185 N N . MET B 1 1 ? 15.328 -1.541 3.725 1 85.44 1 MET B N 1
ATOM 1186 C CA . MET B 1 1 ? 15.172 -2.725 2.885 1 85.44 1 MET B CA 1
ATOM 1187 C C . MET B 1 1 ? 14.516 -3.861 3.664 1 85.44 1 MET B C 1
ATOM 1189 O O . MET B 1 1 ? 14.789 -4.039 4.852 1 85.44 1 MET B O 1
ATOM 1193 N N . PHE B 1 2 ? 13.555 -4.562 2.908 1 95.44 2 PHE B N 1
ATOM 1194 C CA . PHE B 1 2 ? 12.891 -5.668 3.584 1 95.44 2 PHE B CA 1
ATOM 1195 C C . PHE B 1 2 ? 13.812 -6.883 3.658 1 95.44 2 PHE B C 1
ATOM 1197 O O . PHE B 1 2 ? 14.656 -7.082 2.789 1 95.44 2 PHE B O 1
ATOM 1204 N N . GLN B 1 3 ? 13.625 -7.707 4.68 1 97.06 3 GLN B N 1
ATOM 1205 C CA . GLN B 1 3 ? 14.445 -8.891 4.883 1 97.06 3 GLN B CA 1
ATOM 1206 C C . GLN B 1 3 ? 14.242 -9.898 3.754 1 97.06 3 GLN B C 1
ATOM 1208 O O . GLN B 1 3 ? 13.109 -10.148 3.332 1 97.06 3 GLN B O 1
ATOM 1213 N N . ILE B 1 4 ? 15.398 -10.414 3.246 1 98.44 4 ILE B N 1
ATOM 1214 C CA . ILE B 1 4 ? 15.344 -11.492 2.264 1 98.44 4 ILE B CA 1
ATOM 1215 C C . ILE B 1 4 ? 15.297 -12.836 2.98 1 98.44 4 ILE B C 1
ATOM 1217 O O . ILE B 1 4 ? 16.188 -13.164 3.764 1 98.44 4 ILE B O 1
ATOM 1221 N N . ILE B 1 5 ? 14.258 -13.602 2.779 1 98.62 5 ILE B N 1
ATOM 1222 C CA . ILE B 1 5 ? 14.062 -14.883 3.445 1 98.62 5 ILE B CA 1
ATOM 1223 C C . ILE B 1 5 ? 13.695 -15.953 2.416 1 98.62 5 ILE B C 1
ATOM 1225 O O . ILE B 1 5 ? 13.016 -15.664 1.427 1 98.62 5 ILE B O 1
ATOM 1229 N N . GLU B 1 6 ? 14.156 -17.141 2.633 1 98.25 6 GLU B N 1
ATOM 1230 C CA . GLU B 1 6 ? 13.758 -18.312 1.864 1 98.25 6 GLU B CA 1
ATOM 1231 C C . GLU B 1 6 ? 13.094 -19.359 2.756 1 98.25 6 GLU B C 1
ATOM 1233 O O . GLU B 1 6 ? 13.617 -19.688 3.82 1 98.25 6 GLU B O 1
ATOM 1238 N N . TYR B 1 7 ? 11.93 -19.75 2.34 1 98.38 7 TYR B N 1
ATOM 1239 C CA . TYR B 1 7 ? 11.211 -20.875 2.949 1 98.38 7 TYR B CA 1
ATOM 1240 C C . TYR B 1 7 ? 11.297 -22.109 2.07 1 98.38 7 TYR B C 1
ATOM 1242 O O . TYR B 1 7 ? 11.156 -22.031 0.849 1 98.38 7 TYR B O 1
ATOM 1250 N N . ILE B 1 8 ? 11.547 -23.297 2.738 1 98.06 8 ILE B N 1
ATOM 1251 C CA . ILE B 1 8 ? 11.742 -24.5 1.934 1 98.06 8 ILE B CA 1
ATOM 1252 C C . ILE B 1 8 ? 10.789 -25.594 2.406 1 98.06 8 ILE B C 1
ATOM 1254 O O . ILE B 1 8 ? 10.742 -25.906 3.598 1 98.06 8 ILE B O 1
ATOM 1258 N N . GLN B 1 9 ? 9.984 -26.047 1.565 1 96.62 9 GLN B N 1
ATOM 1259 C CA . GLN B 1 9 ? 9.211 -27.281 1.624 1 96.62 9 GLN B CA 1
ATOM 1260 C C . GLN B 1 9 ? 9.438 -28.125 0.375 1 96.62 9 GLN B C 1
ATOM 1262 O O . GLN B 1 9 ? 8.617 -28.125 -0.542 1 96.62 9 GLN B O 1
ATOM 1267 N N . GLU B 1 10 ? 10.531 -28.906 0.429 1 94.56 10 GLU B N 1
ATOM 1268 C CA . GLU B 1 10 ? 10.984 -29.578 -0.787 1 94.56 10 GLU B CA 1
ATOM 1269 C C . GLU B 1 10 ? 9.836 -30.328 -1.452 1 94.56 10 GLU B C 1
ATOM 1271 O O . GLU B 1 10 ? 9.031 -30.969 -0.772 1 94.56 10 GLU B O 1
ATOM 1276 N N . PRO B 1 11 ? 9.742 -30.25 -2.764 1 97.44 11 PRO B N 1
ATOM 1277 C CA . PRO B 1 11 ? 10.664 -29.641 -3.723 1 97.44 11 PRO B CA 1
ATOM 1278 C C . PRO B 1 11 ? 10.352 -28.172 -4 1 97.44 11 PRO B C 1
ATOM 1280 O O . PRO B 1 11 ? 10.797 -27.625 -5.008 1 97.44 11 PRO B O 1
ATOM 1283 N N . PHE B 1 12 ? 9.602 -27.562 -3.211 1 98.69 12 PHE B N 1
ATOM 1284 C CA . PHE B 1 12 ? 9.172 -26.188 -3.422 1 98.69 12 PHE B CA 1
ATOM 1285 C C . PHE B 1 12 ? 9.984 -25.234 -2.566 1 98.69 12 PHE B C 1
ATOM 1287 O O . PHE B 1 12 ? 10.438 -25.594 -1.476 1 98.69 12 PHE B O 1
ATOM 1294 N N . THR B 1 13 ? 10.281 -24.031 -3.105 1 98.69 13 THR B N 1
ATOM 1295 C CA . THR B 1 13 ? 10.938 -22.938 -2.398 1 98.69 13 THR B CA 1
ATOM 1296 C C . THR B 1 13 ? 10.156 -21.641 -2.566 1 98.69 13 THR B C 1
ATOM 1298 O O . THR B 1 13 ? 9.664 -21.344 -3.658 1 98.69 13 THR B O 1
ATOM 1301 N N . LEU B 1 14 ? 9.977 -20.953 -1.49 1 98.88 14 LEU B N 1
ATOM 1302 C CA . LEU B 1 14 ? 9.43 -19.594 -1.508 1 98.88 14 LEU B CA 1
ATOM 1303 C C . LEU B 1 14 ? 10.5 -18.578 -1.135 1 98.88 14 LEU B C 1
ATOM 1305 O O . LEU B 1 14 ? 11.102 -18.656 -0.063 1 98.88 14 LEU B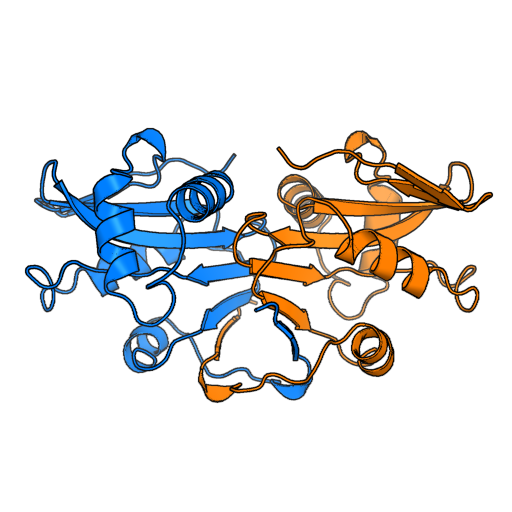 O 1
ATOM 1309 N N . SER B 1 15 ? 10.758 -17.609 -2.006 1 98.88 15 SER B N 1
ATOM 1310 C CA . SER B 1 15 ? 11.852 -16.672 -1.789 1 98.88 15 SER B CA 1
ATOM 1311 C C . SER B 1 15 ? 11.367 -15.234 -1.87 1 98.88 15 SER B C 1
ATOM 1313 O O . SER B 1 15 ? 10.547 -14.898 -2.729 1 98.88 15 SER B O 1
ATOM 1315 N N . THR B 1 16 ? 11.922 -14.367 -1.004 1 98.88 16 THR B N 1
ATOM 1316 C CA . THR B 1 16 ? 11.633 -12.938 -1.105 1 98.88 16 THR B CA 1
ATOM 1317 C C . THR B 1 16 ? 12.781 -12.203 -1.783 1 98.88 16 THR B C 1
ATOM 1319 O O . THR B 1 16 ? 12.812 -10.969 -1.803 1 98.88 16 THR B O 1
ATOM 1322 N N . ASP B 1 17 ? 13.797 -12.945 -2.299 1 98.56 17 ASP B N 1
ATOM 1323 C CA . ASP B 1 17 ? 14.906 -12.367 -3.055 1 98.56 17 ASP B CA 1
ATOM 1324 C C . ASP B 1 17 ? 14.453 -11.922 -4.441 1 98.56 17 ASP B C 1
ATOM 1326 O O . ASP B 1 17 ? 14.203 -12.758 -5.316 1 98.56 17 ASP B O 1
ATOM 1330 N N . GLN B 1 18 ? 14.406 -10.672 -4.641 1 97.81 18 GLN B N 1
ATOM 1331 C CA . GLN B 1 18 ? 13.883 -10.102 -5.879 1 97.81 18 GLN B CA 1
ATOM 1332 C C . GLN B 1 18 ? 14.742 -10.508 -7.074 1 97.81 18 GLN B C 1
ATOM 1334 O O . GLN B 1 18 ? 14.25 -10.57 -8.203 1 97.81 18 GLN B O 1
ATOM 1339 N N . THR B 1 19 ? 15.992 -10.758 -6.824 1 98 19 THR B N 1
ATOM 1340 C CA . THR B 1 19 ? 16.906 -11.086 -7.918 1 98 19 THR B CA 1
ATOM 1341 C C . THR B 1 19 ? 16.562 -12.453 -8.508 1 98 19 THR B C 1
ATOM 1343 O O . THR B 1 19 ? 17.031 -12.789 -9.602 1 98 19 THR B O 1
ATOM 1346 N N . LYS B 1 20 ? 15.727 -13.227 -7.848 1 98.56 20 LYS B N 1
ATOM 1347 C CA . LYS B 1 20 ? 15.391 -14.562 -8.32 1 98.56 20 LYS B CA 1
ATOM 1348 C C . LYS B 1 20 ? 14.102 -14.555 -9.141 1 98.56 20 LYS B C 1
ATOM 1350 O O . LYS B 1 20 ? 13.75 -15.555 -9.773 1 98.56 20 LYS B O 1
ATOM 1355 N N . ILE B 1 21 ? 13.422 -13.477 -9.125 1 98.88 21 ILE B N 1
ATOM 1356 C CA . ILE B 1 21 ? 12.148 -13.375 -9.828 1 98.88 21 ILE B CA 1
ATOM 1357 C C . ILE B 1 21 ? 12.375 -13.602 -11.328 1 98.88 21 ILE B C 1
ATOM 1359 O O . ILE B 1 21 ? 13.281 -13.016 -11.914 1 98.88 21 ILE B O 1
ATOM 1363 N N . GLN B 1 22 ? 11.641 -14.453 -11.828 1 98.94 22 GLN B N 1
ATOM 1364 C CA . GLN B 1 22 ? 11.61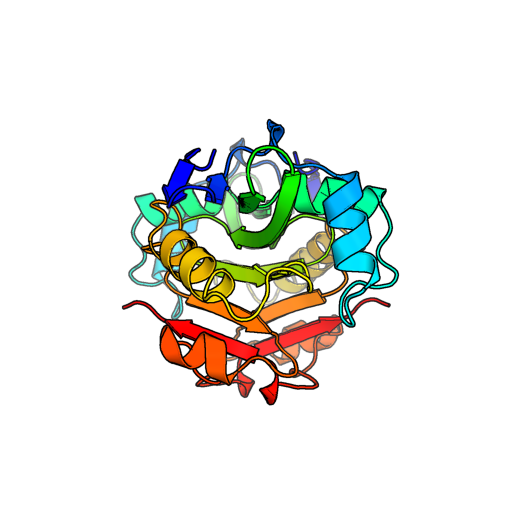7 -14.656 -13.266 1 98.94 22 GLN B CA 1
ATOM 1365 C C . GLN B 1 22 ? 10.539 -13.805 -13.93 1 98.94 22 GLN B C 1
ATOM 1367 O O . GLN B 1 22 ? 9.398 -14.25 -14.078 1 98.94 22 GLN B O 1
ATOM 1372 N N . ILE B 1 23 ? 10.945 -12.68 -14.398 1 98.88 23 ILE B N 1
ATOM 1373 C CA . ILE B 1 23 ? 10.047 -11.617 -14.828 1 98.88 23 ILE B CA 1
ATOM 1374 C C . ILE B 1 23 ? 9.133 -12.133 -15.938 1 98.88 23 ILE B C 1
ATOM 1376 O O . ILE B 1 23 ? 7.93 -11.852 -15.945 1 98.88 23 ILE B O 1
ATOM 1380 N N . ASP B 1 24 ? 9.656 -12.898 -16.875 1 98.75 24 ASP B N 1
ATOM 1381 C CA . ASP B 1 24 ? 8.836 -13.43 -17.969 1 98.75 24 ASP B CA 1
ATOM 1382 C C . ASP B 1 24 ? 7.699 -14.289 -17.422 1 98.75 24 ASP B C 1
ATOM 1384 O O . ASP B 1 24 ? 6.57 -14.211 -17.922 1 98.75 24 ASP B O 1
ATOM 1388 N N . ARG B 1 25 ? 7.949 -15.102 -16.438 1 98.62 25 ARG B N 1
ATOM 1389 C CA . ARG B 1 25 ? 6.926 -15.953 -15.844 1 98.62 25 ARG B CA 1
ATOM 1390 C C . ARG B 1 25 ? 5.867 -15.117 -15.133 1 98.62 25 ARG B C 1
ATOM 1392 O O . ARG B 1 25 ? 4.672 -15.391 -15.242 1 98.62 25 ARG B O 1
ATOM 1399 N N . VAL B 1 26 ? 6.293 -14.148 -14.422 1 98.81 26 VAL B N 1
ATOM 1400 C CA . VAL B 1 26 ? 5.352 -13.273 -13.727 1 98.81 26 VAL B CA 1
ATOM 1401 C C . VAL B 1 26 ? 4.453 -12.57 -14.734 1 98.81 26 VAL B C 1
ATOM 1403 O O . VAL B 1 26 ? 3.238 -12.484 -14.547 1 98.81 26 VAL B O 1
ATOM 1406 N N . CYS B 1 27 ? 5.074 -12.07 -15.828 1 98.75 27 CYS B N 1
ATOM 1407 C CA . CYS B 1 27 ? 4.289 -11.453 -16.891 1 98.75 27 CYS B CA 1
ATOM 1408 C C . CYS B 1 27 ? 3.254 -12.422 -17.438 1 98.75 27 CYS B C 1
ATOM 1410 O O . CYS B 1 27 ? 2.104 -12.047 -17.672 1 98.75 27 CYS B O 1
ATOM 1412 N N . GLU B 1 28 ? 3.633 -13.625 -17.625 1 98.25 28 GLU B N 1
ATOM 1413 C CA . GLU B 1 28 ? 2.723 -14.648 -18.141 1 98.25 28 GLU B CA 1
ATOM 1414 C C . GLU B 1 28 ? 1.595 -14.922 -17.141 1 98.25 28 GLU B C 1
ATOM 1416 O O . GLU B 1 28 ? 0.432 -15.039 -17.531 1 98.25 28 GLU B O 1
ATOM 1421 N N . PHE B 1 29 ? 1.945 -15.102 -15.836 1 98 29 PHE B N 1
ATOM 1422 C CA . PHE B 1 29 ? 0.938 -15.273 -14.797 1 98 29 PHE B CA 1
ATOM 1423 C C . PHE B 1 29 ? -0.103 -14.164 -14.852 1 98 29 PHE B C 1
ATOM 1425 O O . PHE B 1 29 ? -1.303 -14.438 -14.938 1 98 29 PHE B O 1
ATOM 1432 N N . LEU B 1 30 ? 0.396 -12.914 -14.852 1 98.38 30 LEU B N 1
ATOM 1433 C CA . LEU B 1 30 ? -0.485 -11.75 -14.758 1 98.38 30 LEU B CA 1
ATOM 1434 C C . LEU B 1 30 ? -1.321 -11.594 -16.016 1 98.38 30 LEU B C 1
ATOM 1436 O O . LEU B 1 30 ? -2.479 -11.172 -15.953 1 98.38 30 LEU B O 1
ATOM 1440 N N . ALA B 1 31 ? -0.79 -12 -17.156 1 97.94 31 ALA B N 1
ATOM 1441 C CA . ALA B 1 31 ? -1.521 -11.93 -18.422 1 97.94 31 ALA B CA 1
ATOM 1442 C C . ALA B 1 31 ? -2.73 -12.859 -18.406 1 97.94 31 ALA B C 1
ATOM 1444 O O . ALA B 1 31 ? -3.689 -12.648 -19.156 1 97.94 31 ALA B O 1
ATOM 1445 N N . GLN B 1 32 ? -2.732 -13.836 -17.562 1 96.88 32 GLN B N 1
ATOM 1446 C CA . GLN B 1 32 ? -3.816 -14.805 -17.469 1 96.88 32 GLN B CA 1
ATOM 1447 C C . GLN B 1 32 ? -4.816 -14.414 -16.375 1 96.88 32 GLN B C 1
ATOM 1449 O O . GLN B 1 32 ? -5.832 -15.086 -16.188 1 96.88 32 GLN B O 1
ATOM 1454 N N . SER B 1 33 ? -4.559 -13.391 -15.727 1 95.94 33 SER B N 1
ATOM 1455 C CA . SER B 1 33 ? -5.402 -12.969 -14.617 1 95.94 33 SER B CA 1
ATOM 1456 C C . SER B 1 33 ? -6.492 -12.008 -15.078 1 95.94 33 SER B C 1
ATOM 1458 O O . SER B 1 33 ? -6.359 -11.367 -16.125 1 95.94 33 SER B O 1
ATOM 1460 N N . TYR B 1 34 ? -7.547 -11.922 -14.328 1 93.75 34 TYR B N 1
ATOM 1461 C CA . TYR B 1 34 ? -8.609 -10.961 -14.617 1 93.75 34 TYR B CA 1
ATOM 1462 C C . TYR B 1 34 ? -8.219 -9.562 -14.164 1 93.75 34 TYR B C 1
ATOM 1464 O O . TYR B 1 34 ? -8.781 -8.57 -14.633 1 93.75 34 TYR B O 1
ATOM 1472 N N . TRP B 1 35 ? -7.281 -9.438 -13.25 1 94.25 35 TRP B N 1
ATOM 1473 C CA . TRP B 1 35 ? -7.012 -8.141 -12.641 1 94.25 35 TRP B CA 1
ATOM 1474 C C . TRP B 1 35 ? -5.863 -7.434 -13.359 1 94.25 35 TRP B C 1
ATOM 1476 O O . TRP B 1 35 ? -5.715 -6.215 -13.25 1 94.25 35 TRP B O 1
ATOM 1486 N N . ALA B 1 36 ? -5.07 -8.242 -14.141 1 96 36 ALA B N 1
ATOM 1487 C CA . ALA B 1 36 ? -3.855 -7.621 -14.664 1 96 36 ALA B CA 1
ATOM 1488 C C . ALA B 1 36 ? -3.588 -8.062 -16.109 1 96 36 ALA B C 1
ATOM 1490 O O . ALA B 1 36 ? -2.447 -8.031 -16.562 1 96 36 ALA B O 1
ATOM 1491 N N . LYS B 1 37 ? -4.535 -8.438 -16.828 1 95.94 37 LYS B N 1
ATOM 1492 C CA . LYS B 1 37 ? -4.402 -9.055 -18.141 1 95.94 37 LYS B CA 1
ATOM 1493 C C . LYS B 1 37 ? -3.764 -8.094 -19.141 1 95.94 37 LYS B C 1
ATOM 1495 O O . LYS B 1 37 ? -3.078 -8.516 -20.062 1 95.94 37 LYS B O 1
ATOM 1500 N N . THR B 1 38 ? -3.877 -6.789 -18.938 1 95.44 38 THR B N 1
ATOM 1501 C CA . THR B 1 38 ? -3.377 -5.824 -19.906 1 95.44 38 THR B CA 1
ATOM 1502 C C . THR B 1 38 ? -2.238 -5 -19.312 1 95.44 38 THR B C 1
ATOM 1504 O O . THR B 1 38 ? -1.86 -3.963 -19.875 1 95.44 38 THR B O 1
ATOM 1507 N N . ARG B 1 39 ? -1.805 -5.406 -18.219 1 97.5 39 ARG B N 1
ATOM 1508 C CA . ARG B 1 39 ? -0.731 -4.652 -17.578 1 97.5 39 ARG B CA 1
ATOM 1509 C C . ARG B 1 39 ? 0.577 -4.805 -18.344 1 97.5 39 ARG B C 1
ATOM 1511 O O . ARG B 1 39 ? 1.035 -5.922 -18.594 1 97.5 39 ARG B O 1
ATOM 1518 N N . GLY B 1 40 ? 1.232 -3.711 -18.688 1 97.75 40 GLY B N 1
ATOM 1519 C CA . GLY B 1 40 ? 2.463 -3.738 -19.469 1 97.75 40 GLY B CA 1
ATOM 1520 C C . GLY B 1 40 ? 3.656 -4.234 -18.672 1 97.75 40 GLY B C 1
ATOM 1521 O O . GLY B 1 40 ? 3.709 -4.074 -17.453 1 97.75 40 GLY B O 1
ATOM 1522 N N . ARG B 1 41 ? 4.645 -4.773 -19.391 1 98.38 41 ARG B N 1
ATOM 1523 C CA . ARG B 1 41 ? 5.855 -5.332 -18.797 1 98.38 41 ARG B CA 1
ATOM 1524 C C . ARG B 1 41 ? 6.582 -4.285 -17.953 1 98.38 41 ARG B C 1
ATOM 1526 O O . ARG B 1 41 ? 7.035 -4.582 -16.844 1 98.38 41 ARG B O 1
ATOM 1533 N N . ASP B 1 42 ? 6.672 -3.023 -18.484 1 98.12 42 ASP B N 1
ATOM 1534 C CA . ASP B 1 42 ? 7.367 -1.967 -17.75 1 98.12 42 ASP B CA 1
ATOM 1535 C C . ASP B 1 42 ? 6.672 -1.667 -16.422 1 98.12 42 ASP B C 1
ATOM 1537 O O . ASP B 1 42 ? 7.332 -1.432 -15.406 1 98.12 42 ASP B O 1
ATOM 1541 N N . THR B 1 43 ? 5.352 -1.665 -16.469 1 98.12 43 THR B N 1
ATOM 1542 C CA . THR B 1 43 ? 4.578 -1.44 -15.258 1 98.12 43 THR B CA 1
ATOM 1543 C C . THR B 1 43 ? 4.797 -2.572 -14.258 1 98.12 43 THR B C 1
ATOM 1545 O O . THR B 1 43 ? 4.969 -2.328 -13.062 1 98.12 43 THR B O 1
ATOM 1548 N N . ILE B 1 44 ? 4.824 -3.799 -14.742 1 98.56 44 ILE B N 1
ATOM 1549 C CA . ILE B 1 44 ? 5.047 -4.965 -13.898 1 98.56 44 ILE B CA 1
ATOM 1550 C C . ILE B 1 44 ? 6.422 -4.871 -13.242 1 98.56 44 ILE B C 1
ATOM 1552 O O . ILE B 1 44 ? 6.551 -5.047 -12.023 1 98.56 44 ILE B O 1
ATOM 1556 N N . ILE B 1 45 ? 7.43 -4.547 -13.984 1 98.56 45 ILE B N 1
ATOM 1557 C CA . ILE B 1 45 ? 8.797 -4.453 -13.477 1 98.56 45 ILE B CA 1
ATOM 1558 C C . ILE B 1 45 ? 8.875 -3.375 -12.406 1 98.56 45 ILE B C 1
ATOM 1560 O O . ILE B 1 45 ? 9.406 -3.609 -11.312 1 98.56 45 ILE B O 1
ATOM 1564 N N . LYS B 1 46 ? 8.289 -2.23 -12.688 1 97.81 46 LYS B N 1
ATOM 1565 C CA . LYS B 1 46 ? 8.297 -1.138 -11.719 1 97.81 46 LYS B CA 1
ATOM 1566 C C . LYS B 1 46 ? 7.562 -1.527 -10.438 1 97.81 46 LYS B C 1
ATOM 1568 O O . LYS B 1 46 ? 8.008 -1.207 -9.336 1 97.81 46 LYS B O 1
ATOM 1573 N N . SER B 1 47 ? 6.395 -2.16 -10.609 1 98.31 47 SER B N 1
ATOM 1574 C CA . SER B 1 47 ? 5.613 -2.572 -9.445 1 98.31 47 SER B CA 1
ATOM 1575 C C . SER B 1 47 ? 6.402 -3.535 -8.562 1 98.31 47 SER B C 1
ATOM 1577 O O . SER B 1 47 ? 6.324 -3.465 -7.336 1 98.31 47 SER B O 1
ATOM 1579 N N . ILE B 1 48 ? 7.176 -4.41 -9.172 1 98.38 48 ILE B N 1
ATOM 1580 C CA . ILE B 1 48 ? 7.992 -5.383 -8.453 1 98.38 48 ILE B CA 1
ATOM 1581 C C . ILE B 1 48 ? 9.094 -4.66 -7.68 1 98.38 48 ILE B C 1
ATOM 1583 O O . ILE B 1 48 ? 9.359 -4.98 -6.516 1 98.38 48 ILE B O 1
ATOM 1587 N N . GLU B 1 49 ? 9.656 -3.654 -8.219 1 97.19 49 GLU B N 1
ATOM 1588 C CA . GLU B 1 49 ? 10.789 -2.926 -7.652 1 97.19 49 GLU B CA 1
ATOM 1589 C C . GLU B 1 49 ? 10.414 -2.285 -6.316 1 97.19 49 GLU B C 1
ATOM 1591 O O . GLU B 1 49 ? 11.258 -2.156 -5.426 1 97.19 49 GLU B O 1
ATOM 1596 N N . HIS B 1 50 ? 9.18 -1.945 -6.16 1 96.75 50 HIS B N 1
ATOM 1597 C CA . HIS B 1 50 ? 8.773 -1.191 -4.98 1 96.75 50 HIS B CA 1
ATOM 1598 C C . HIS B 1 50 ? 7.797 -1.992 -4.125 1 96.75 50 HIS B C 1
ATOM 1600 O O . HIS B 1 50 ? 6.922 -1.417 -3.473 1 96.75 50 HIS B O 1
ATOM 1606 N N . SER B 1 51 ? 7.969 -3.324 -4.223 1 98.44 51 SER B N 1
ATOM 1607 C CA . SER B 1 51 ? 7.113 -4.211 -3.438 1 98.44 51 SER B CA 1
ATOM 1608 C C . SER B 1 51 ? 7.934 -5.273 -2.715 1 98.44 51 SER B C 1
ATOM 1610 O O . SER B 1 51 ? 9.109 -5.473 -3.023 1 98.44 51 SER B O 1
ATOM 1612 N N . LEU B 1 52 ? 7.379 -5.809 -1.652 1 98.75 52 LEU B N 1
ATOM 1613 C CA . LEU B 1 52 ? 7.836 -7.078 -1.1 1 98.75 52 LEU B CA 1
ATOM 1614 C C . LEU B 1 52 ? 7.207 -8.25 -1.839 1 98.75 52 LEU B C 1
ATOM 1616 O O . LEU B 1 52 ? 5.996 -8.469 -1.747 1 98.75 52 LEU B O 1
ATOM 1620 N N . CYS B 1 53 ? 8.047 -9.008 -2.561 1 98.88 53 CYS B N 1
ATOM 1621 C CA . CYS B 1 53 ? 7.539 -10.062 -3.43 1 98.88 53 CYS B CA 1
ATOM 1622 C C . CYS B 1 53 ? 7.895 -11.438 -2.883 1 98.88 53 CYS B C 1
ATOM 1624 O O . CYS B 1 53 ? 8.969 -11.625 -2.311 1 98.88 53 CYS B O 1
ATOM 1626 N N . PHE B 1 54 ? 7.012 -12.367 -3.023 1 98.94 54 PHE B N 1
ATOM 1627 C CA . PHE B 1 54 ? 7.188 -13.781 -2.713 1 98.94 54 PHE B CA 1
ATOM 1628 C C . PHE B 1 54 ? 7.098 -14.625 -3.977 1 98.94 54 PHE B C 1
ATOM 1630 O O . PHE B 1 54 ? 6.047 -14.695 -4.613 1 98.94 54 PHE B O 1
ATOM 1637 N N . SER B 1 55 ? 8.211 -15.18 -4.363 1 98.94 55 SER B N 1
ATOM 1638 C CA . SER B 1 55 ? 8.273 -16.031 -5.547 1 98.94 55 SER B CA 1
ATOM 1639 C C . SER B 1 55 ? 8.312 -17.5 -5.168 1 98.94 55 SER B C 1
ATOM 1641 O O . SER B 1 55 ? 9.188 -17.938 -4.402 1 98.94 55 SER B O 1
ATOM 1643 N N . LEU B 1 56 ? 7.348 -18.234 -5.648 1 98.94 56 LEU B N 1
ATOM 1644 C CA . LEU B 1 56 ? 7.238 -19.672 -5.414 1 98.94 56 LEU B CA 1
ATOM 1645 C C . LEU B 1 56 ? 7.895 -20.453 -6.547 1 98.94 56 LEU B C 1
ATOM 1647 O O . LEU B 1 56 ? 7.598 -20.234 -7.723 1 98.94 56 LEU B O 1
ATOM 1651 N N . PHE B 1 57 ? 8.805 -21.375 -6.18 1 98.88 57 PHE B N 1
ATOM 1652 C CA . PHE B 1 57 ? 9.555 -22.156 -7.168 1 98.88 57 PHE B CA 1
ATOM 1653 C C . PHE B 1 57 ? 9.312 -23.641 -6.984 1 98.88 57 PHE B C 1
ATOM 1655 O O . PHE B 1 57 ? 9.227 -24.125 -5.855 1 98.88 57 PHE B O 1
ATOM 1662 N N . HIS B 1 58 ? 9.117 -24.344 -8.055 1 98.69 58 HIS B N 1
ATOM 1663 C CA . HIS B 1 58 ? 9.414 -25.766 -8.141 1 98.69 58 HIS B CA 1
ATOM 1664 C C . HIS B 1 58 ? 10.797 -26 -8.742 1 98.69 58 HIS B C 1
ATOM 1666 O O . HIS B 1 58 ? 11 -25.797 -9.938 1 98.69 58 HIS B O 1
ATOM 1672 N N . GLU B 1 59 ? 11.656 -26.391 -7.879 1 96 59 GLU B N 1
ATOM 1673 C CA . GLU B 1 59 ? 13.055 -26.422 -8.289 1 96 59 GLU B CA 1
ATOM 1674 C C . GLU B 1 59 ? 13.523 -25.047 -8.773 1 96 59 GLU B C 1
ATOM 1676 O O . GLU B 1 59 ? 13.461 -24.062 -8.039 1 96 59 GLU B O 1
ATOM 1681 N N . GLN B 1 60 ? 13.773 -24.922 -10.109 1 95.81 60 GLN B N 1
ATOM 1682 C CA . GLN B 1 60 ? 14.328 -23.656 -10.586 1 95.81 60 GLN B CA 1
ATOM 1683 C C . GLN B 1 60 ? 13.281 -22.859 -11.359 1 95.81 60 GLN B C 1
ATOM 1685 O O . GLN B 1 60 ? 13.539 -21.719 -11.773 1 95.81 60 GLN B O 1
ATOM 1690 N N . THR B 1 61 ? 12.125 -23.391 -11.414 1 98.5 61 THR B N 1
ATOM 1691 C CA . THR B 1 61 ? 11.086 -22.75 -12.203 1 98.5 61 THR B CA 1
ATOM 1692 C C . THR B 1 61 ? 10.102 -22.016 -11.305 1 98.5 61 THR B C 1
ATOM 1694 O O . THR B 1 61 ? 9.562 -22.594 -10.359 1 98.5 61 THR B O 1
ATOM 1697 N N . GLN B 1 62 ? 9.914 -20.734 -11.57 1 98.88 62 GLN B N 1
ATOM 1698 C CA . GLN B 1 62 ? 8.914 -20 -10.805 1 98.88 62 GLN B CA 1
ATOM 1699 C C . GLN B 1 62 ? 7.5 -20.422 -11.188 1 98.88 62 GLN B C 1
ATOM 1701 O O . GLN B 1 62 ? 7.129 -20.375 -12.359 1 98.88 62 GLN B O 1
ATOM 1706 N N . ILE B 1 63 ? 6.707 -20.844 -10.164 1 98.88 63 ILE B N 1
ATOM 1707 C CA . ILE B 1 63 ? 5.387 -21.391 -10.445 1 98.88 63 ILE B CA 1
ATOM 1708 C C . ILE B 1 63 ? 4.328 -20.594 -9.672 1 98.88 63 ILE B C 1
ATOM 1710 O O . ILE B 1 63 ? 3.146 -20.953 -9.695 1 98.88 63 ILE B O 1
ATOM 1714 N N . GLY B 1 64 ? 4.707 -19.531 -8.977 1 98.88 64 GLY B N 1
ATOM 1715 C CA . GLY B 1 64 ? 3.779 -18.703 -8.219 1 98.88 64 GLY B CA 1
ATOM 1716 C C . GLY B 1 64 ? 4.371 -17.359 -7.824 1 98.88 64 GLY B C 1
ATOM 1717 O O . GLY B 1 64 ? 5.562 -17.125 -8.016 1 98.88 64 GLY B O 1
ATOM 1718 N N . PHE B 1 65 ? 3.531 -16.594 -7.34 1 98.94 65 PHE B N 1
ATOM 1719 C CA . PHE B 1 65 ? 3.904 -15.211 -7.051 1 98.94 65 PHE B CA 1
ATOM 1720 C C . PHE B 1 65 ? 2.908 -14.57 -6.09 1 98.94 65 PHE B C 1
ATOM 1722 O O . PHE B 1 65 ? 1.72 -14.891 -6.113 1 98.94 65 PHE B O 1
ATOM 1729 N N . ALA B 1 66 ? 3.312 -13.742 -5.188 1 98.88 66 ALA B N 1
ATOM 1730 C CA . ALA B 1 66 ? 2.518 -12.82 -4.383 1 98.88 66 ALA B CA 1
ATOM 1731 C C . ALA B 1 66 ? 3.271 -11.516 -4.137 1 98.88 66 ALA B C 1
ATOM 1733 O O . ALA B 1 66 ? 4.484 -11.523 -3.92 1 98.88 66 ALA B O 1
ATOM 1734 N N . ARG B 1 67 ? 2.58 -10.484 -4.184 1 98.88 67 ARG B N 1
ATOM 1735 C CA . ARG B 1 67 ? 3.195 -9.164 -4.02 1 98.88 67 ARG B CA 1
ATOM 1736 C C . ARG B 1 67 ? 2.527 -8.383 -2.896 1 98.88 67 ARG B C 1
ATOM 1738 O O . ARG B 1 67 ? 1.306 -8.43 -2.744 1 98.88 67 ARG B O 1
ATOM 1745 N N . VAL B 1 68 ? 3.305 -7.676 -2.086 1 98.94 68 VAL B N 1
ATOM 1746 C CA . VAL B 1 68 ? 2.793 -6.859 -0.991 1 98.94 68 VAL B CA 1
ATOM 1747 C C . VAL B 1 68 ? 3.33 -5.434 -1.115 1 98.94 68 VAL B C 1
ATOM 1749 O O . VAL B 1 68 ? 4.543 -5.219 -1.105 1 98.94 68 VAL B O 1
ATOM 1752 N N . ILE B 1 69 ? 2.438 -4.5 -1.291 1 98.88 69 ILE B N 1
ATOM 1753 C CA . ILE B 1 69 ? 2.771 -3.084 -1.217 1 98.88 69 ILE B CA 1
ATOM 1754 C C . ILE B 1 69 ? 2.627 -2.594 0.222 1 98.88 69 ILE B C 1
ATOM 1756 O O . ILE B 1 69 ? 1.522 -2.576 0.771 1 98.88 69 ILE B O 1
ATO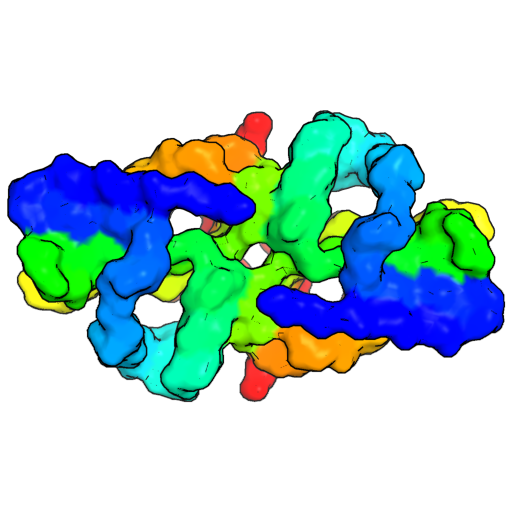M 1760 N N . THR B 1 70 ? 3.781 -2.197 0.823 1 98.88 70 THR B N 1
ATOM 1761 C CA . THR B 1 70 ? 3.758 -1.968 2.264 1 98.88 70 THR B CA 1
ATOM 1762 C C . THR B 1 70 ? 4.836 -0.969 2.67 1 98.88 70 THR B C 1
ATOM 1764 O O . THR B 1 70 ? 5.816 -0.779 1.948 1 98.88 70 THR B O 1
ATOM 1767 N N . ASP B 1 71 ? 4.574 -0.313 3.73 1 98.38 71 ASP B N 1
ATOM 1768 C CA . ASP B 1 71 ? 5.609 0.48 4.387 1 98.38 71 ASP B CA 1
ATOM 1769 C C . ASP B 1 71 ? 6.363 -0.351 5.422 1 98.38 71 ASP B C 1
ATOM 1771 O O . ASP B 1 71 ? 7.332 0.123 6.02 1 98.38 71 ASP B O 1
ATOM 1775 N N . GLY B 1 72 ? 5.945 -1.64 5.621 1 98 72 GLY B N 1
ATOM 1776 C CA . GLY B 1 72 ? 6.602 -2.508 6.586 1 98 72 GLY B CA 1
ATOM 1777 C C . GLY B 1 72 ? 6.344 -2.1 8.023 1 98 72 GLY B C 1
ATOM 1778 O O . GLY B 1 72 ? 7.027 -2.566 8.938 1 98 72 GLY B O 1
ATOM 1779 N N . ALA B 1 73 ? 5.316 -1.217 8.281 1 97.62 73 ALA B N 1
ATOM 1780 C CA . ALA B 1 73 ? 5.125 -0.667 9.625 1 97.62 73 ALA B CA 1
ATOM 1781 C C . ALA B 1 73 ? 3.643 -0.554 9.961 1 97.62 73 ALA B C 1
ATOM 1783 O O . ALA B 1 73 ? 3.215 -0.959 11.047 1 97.62 73 ALA B O 1
ATOM 1784 N N . THR B 1 74 ? 2.76 -0.093 9.023 1 98.06 74 THR B N 1
ATOM 1785 C CA . THR B 1 74 ? 1.401 0.269 9.414 1 98.06 74 THR B CA 1
ATOM 1786 C C . THR B 1 74 ? 0.38 -0.38 8.484 1 98.06 74 THR B C 1
ATOM 1788 O O . THR B 1 74 ? -0.75 -0.657 8.891 1 98.06 74 THR B O 1
ATOM 1791 N N . PHE B 1 75 ? 0.795 -0.595 7.246 1 98.75 75 PHE B N 1
ATOM 1792 C CA . PHE B 1 75 ? -0.174 -0.989 6.23 1 98.75 75 PHE B CA 1
ATOM 1793 C C . PHE B 1 75 ? 0.466 -1.911 5.203 1 98.75 75 PHE B C 1
ATOM 1795 O O . PHE B 1 75 ? 1.634 -1.738 4.848 1 98.75 75 PHE B O 1
ATOM 1802 N N . ALA B 1 76 ? -0.312 -2.875 4.711 1 98.94 76 ALA B N 1
ATOM 1803 C CA . ALA B 1 76 ? 0.085 -3.734 3.6 1 98.94 76 ALA B CA 1
ATOM 1804 C C . ALA B 1 76 ? -1.096 -4.012 2.674 1 98.94 76 ALA B C 1
ATOM 1806 O O . ALA B 1 76 ? -2.215 -4.246 3.137 1 98.94 76 ALA B O 1
ATOM 1807 N N . TYR B 1 77 ? -0.84 -3.9 1.408 1 98.94 77 TYR B N 1
ATOM 1808 C CA . TYR B 1 77 ? -1.784 -4.32 0.378 1 98.94 77 TYR B CA 1
ATOM 1809 C C . TYR B 1 77 ? -1.288 -5.57 -0.341 1 98.94 77 TYR B C 1
ATOM 1811 O O . TYR B 1 77 ? -0.248 -5.539 -1.005 1 98.94 77 TYR B O 1
ATOM 1819 N N . LEU B 1 78 ? -2.021 -6.66 -0.132 1 98.88 78 LEU B N 1
ATOM 1820 C CA . LEU B 1 78 ? -1.695 -7.934 -0.762 1 98.88 78 LEU B CA 1
ATOM 1821 C C . LEU B 1 78 ? -2.355 -8.047 -2.133 1 98.88 78 LEU B C 1
ATOM 1823 O O . LEU B 1 78 ? -3.57 -7.879 -2.256 1 98.88 78 LEU B O 1
ATOM 1827 N N . CYS B 1 79 ? -1.507 -8.352 -3.199 1 98.69 79 CYS B N 1
ATOM 1828 C CA . CYS B 1 79 ? -2.033 -8.414 -4.559 1 98.69 79 CYS B CA 1
ATOM 1829 C C . CYS B 1 79 ? -1.198 -9.344 -5.426 1 98.69 79 CYS B C 1
ATOM 1831 O O . CYS B 1 79 ? -0.191 -9.891 -4.969 1 98.69 79 CYS B O 1
ATOM 1833 N N . ASP B 1 80 ? -1.682 -9.664 -6.59 1 98.56 80 ASP B N 1
ATOM 1834 C CA . ASP B 1 80 ? -1.001 -10.43 -7.625 1 98.56 80 ASP B CA 1
ATOM 1835 C C . ASP B 1 80 ? -0.651 -11.828 -7.129 1 98.56 80 ASP B C 1
ATOM 1837 O O . ASP B 1 80 ? 0.43 -12.344 -7.422 1 98.56 80 ASP B O 1
ATOM 1841 N N . VAL B 1 81 ? -1.505 -12.367 -6.32 1 98.56 81 VAL B N 1
ATOM 1842 C CA . VAL B 1 81 ? -1.312 -13.734 -5.84 1 98.56 81 VAL B CA 1
ATOM 1843 C C . VAL B 1 81 ? -1.704 -14.727 -6.934 1 98.56 81 VAL B C 1
ATOM 1845 O O . VAL B 1 81 ? -2.834 -14.703 -7.426 1 98.56 81 VAL B O 1
ATOM 1848 N N . PHE B 1 82 ? -0.752 -15.562 -7.285 1 98.19 82 PHE B N 1
ATOM 1849 C CA . PHE B 1 82 ? -0.939 -16.5 -8.391 1 98.19 82 PHE B CA 1
ATOM 1850 C C . PHE B 1 82 ? -0.173 -17.781 -8.148 1 98.19 82 PHE B C 1
ATOM 1852 O O . PHE B 1 82 ? 0.96 -17.766 -7.66 1 98.19 82 PHE B O 1
ATOM 1859 N N . VAL B 1 83 ? -0.797 -18.891 -8.391 1 98.44 83 VAL B N 1
ATOM 1860 C CA . VAL B 1 83 ? -0.147 -20.188 -8.484 1 98.44 83 VAL B CA 1
ATOM 1861 C C . VAL B 1 83 ? -0.434 -20.812 -9.852 1 98.44 83 VAL B C 1
ATOM 1863 O O . VAL B 1 83 ? -1.584 -20.844 -10.297 1 98.44 83 VAL B O 1
ATOM 1866 N N . ASP B 1 84 ? 0.58 -21.266 -10.492 1 98.12 84 ASP B N 1
ATOM 1867 C CA . ASP B 1 84 ? 0.445 -21.938 -11.789 1 98.12 84 ASP B CA 1
ATOM 1868 C C . ASP B 1 84 ? -0.619 -23.031 -11.734 1 98.12 84 ASP B C 1
ATOM 1870 O O . ASP B 1 84 ? -0.674 -23.797 -10.781 1 98.12 84 ASP B O 1
ATOM 1874 N N . GLU B 1 85 ? -1.413 -23.062 -12.734 1 96.75 85 GLU B N 1
ATOM 1875 C CA . GLU B 1 85 ? -2.559 -23.969 -12.781 1 96.75 85 GLU B CA 1
ATOM 1876 C C . GLU B 1 85 ? -2.125 -25.422 -12.578 1 96.75 85 GLU B C 1
ATOM 1878 O O . GLU B 1 85 ? -2.803 -26.188 -11.891 1 96.75 85 GLU B O 1
ATOM 1883 N N . ALA B 1 86 ? -1.047 -25.828 -13.156 1 97.38 86 ALA B N 1
ATOM 1884 C CA . ALA B 1 86 ? -0.552 -27.203 -13.102 1 97.38 86 ALA B CA 1
ATOM 1885 C C . ALA B 1 86 ? -0.171 -27.594 -11.68 1 97.38 86 ALA B C 1
ATOM 1887 O O . ALA B 1 86 ? -0.004 -28.766 -11.375 1 97.38 86 ALA B O 1
ATOM 1888 N N . TYR B 1 87 ? -0.085 -26.594 -10.789 1 97.94 87 TYR B N 1
ATOM 1889 C CA . TYR B 1 87 ? 0.406 -26.875 -9.445 1 97.94 87 TYR B CA 1
ATOM 1890 C C . TYR B 1 87 ? -0.653 -26.562 -8.398 1 97.94 87 TYR B C 1
ATOM 1892 O O . TYR B 1 87 ? -0.373 -26.562 -7.199 1 97.94 87 TYR B O 1
ATOM 1900 N N . ARG B 1 88 ? -1.832 -26.281 -8.828 1 96.69 88 ARG B N 1
ATOM 1901 C CA . ARG B 1 88 ? -2.908 -25.938 -7.898 1 96.69 88 ARG B CA 1
ATOM 1902 C C . ARG B 1 88 ? -3.479 -27.203 -7.25 1 96.69 88 ARG B C 1
ATOM 1904 O O . ARG B 1 88 ? -3.213 -28.312 -7.707 1 96.69 88 ARG B O 1
ATOM 1911 N N . GLY B 1 89 ? -4.113 -27.016 -6.156 1 95.06 89 GLY B N 1
ATOM 1912 C CA . GLY B 1 89 ? -4.707 -28.141 -5.449 1 95.06 89 GLY B CA 1
ATOM 1913 C C . GLY B 1 89 ? -3.723 -28.875 -4.566 1 95.06 89 GLY B C 1
ATOM 1914 O O . GLY B 1 89 ? -4.02 -29.969 -4.078 1 95.06 89 GLY B O 1
ATOM 1915 N N . LYS B 1 90 ? -2.58 -28.312 -4.312 1 95.81 90 LYS B N 1
ATOM 1916 C CA . LYS B 1 90 ? -1.531 -28.953 -3.525 1 95.81 90 LYS B CA 1
ATOM 1917 C C . LYS B 1 90 ? -1.263 -28.188 -2.234 1 95.81 90 LYS B C 1
ATOM 1919 O O . LYS B 1 90 ? -0.298 -28.469 -1.523 1 95.81 90 LYS B O 1
ATOM 1924 N N . GLY B 1 91 ? -2.027 -27.156 -2.035 1 96.69 91 GLY B N 1
ATOM 1925 C CA . GLY B 1 91 ? -1.875 -26.375 -0.813 1 96.69 91 GLY B CA 1
ATOM 1926 C C . GLY B 1 91 ? -0.792 -25.312 -0.91 1 96.69 91 GLY B C 1
ATOM 1927 O O . GLY B 1 91 ? -0.43 -24.703 0.093 1 96.69 91 GLY B O 1
ATOM 1928 N N . LEU B 1 92 ? -0.301 -25.078 -2.055 1 98.19 92 LEU B N 1
ATOM 1929 C CA . LEU B 1 92 ? 0.838 -24.172 -2.223 1 98.19 92 LEU B CA 1
ATOM 1930 C C . LEU B 1 92 ? 0.429 -22.734 -1.982 1 98.19 92 LEU B C 1
ATOM 1932 O O . LEU B 1 92 ? 1.208 -21.938 -1.441 1 98.19 92 LEU B O 1
ATOM 1936 N N . GLY B 1 93 ? -0.753 -22.391 -2.428 1 97.75 93 GLY B N 1
ATOM 1937 C CA . GLY B 1 93 ? -1.252 -21.047 -2.135 1 97.75 93 GLY B CA 1
ATOM 1938 C C . GLY B 1 93 ? -1.367 -20.766 -0.648 1 97.75 93 GLY B C 1
ATOM 1939 O O . GLY B 1 93 ? -0.959 -19.703 -0.179 1 97.75 93 GLY B O 1
ATOM 1940 N N . LYS B 1 94 ? -1.837 -21.734 0.038 1 97.88 94 LYS B N 1
ATOM 1941 C CA . LYS B 1 94 ? -1.954 -21.609 1.488 1 97.88 94 LYS B CA 1
ATOM 1942 C C . LYS B 1 94 ? -0.58 -21.5 2.143 1 97.88 94 LYS B C 1
ATOM 1944 O O . LYS B 1 94 ? -0.379 -20.672 3.039 1 97.88 94 LYS B O 1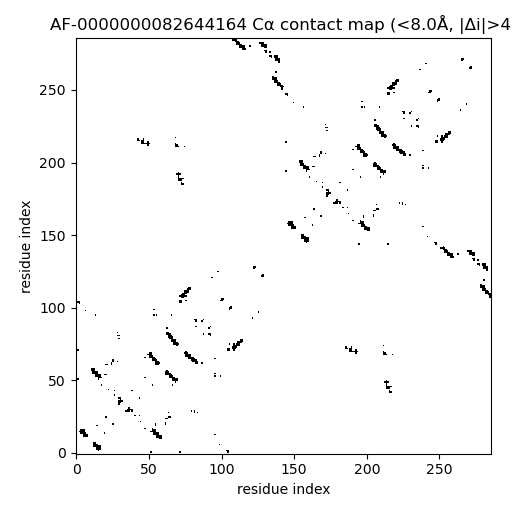
ATOM 1949 N N . TRP B 1 95 ? 0.286 -22.344 1.72 1 98.56 95 TRP B N 1
ATOM 1950 C CA . TRP B 1 95 ? 1.64 -22.312 2.264 1 98.56 95 TRP B CA 1
ATOM 1951 C C . TRP B 1 95 ? 2.293 -20.953 2.008 1 98.56 95 TRP B C 1
ATOM 1953 O O . TRP B 1 95 ? 2.924 -20.375 2.9 1 98.56 95 TRP B O 1
ATOM 1963 N N . MET B 1 96 ? 2.127 -20.406 0.826 1 98.56 96 MET B N 1
ATOM 1964 C CA . MET B 1 96 ? 2.66 -19.094 0.463 1 98.56 96 MET B CA 1
ATOM 1965 C C . MET B 1 96 ? 2.1 -18.016 1.372 1 98.56 96 MET B C 1
ATOM 1967 O O . MET B 1 96 ? 2.852 -17.203 1.913 1 98.56 96 MET B O 1
ATOM 1971 N N . LEU B 1 97 ? 0.792 -18.062 1.57 1 98.38 97 LEU B N 1
ATOM 1972 C CA . LEU B 1 97 ? 0.142 -17.062 2.41 1 98.38 97 LEU B CA 1
ATOM 1973 C C . LEU B 1 97 ? 0.597 -17.203 3.859 1 98.38 97 LEU B C 1
ATOM 1975 O O . LEU B 1 97 ? 0.791 -16.188 4.547 1 98.38 97 LEU B O 1
ATOM 1979 N N . GLN B 1 98 ? 0.75 -18.391 4.316 1 98.31 98 GLN B N 1
ATOM 1980 C CA . GLN B 1 98 ? 1.233 -18.625 5.672 1 98.31 98 GLN B CA 1
ATOM 1981 C C . GLN B 1 98 ? 2.615 -18.016 5.883 1 98.31 98 GLN B C 1
ATOM 1983 O O . GLN B 1 98 ? 2.844 -17.297 6.859 1 98.31 98 GLN B O 1
ATOM 1988 N N . CYS B 1 99 ? 3.537 -18.297 5 1 98.62 99 CYS B N 1
ATOM 1989 C CA . CYS B 1 99 ? 4.891 -17.766 5.078 1 98.62 99 CYS B CA 1
ATOM 1990 C C . CYS B 1 99 ? 4.875 -16.25 4.992 1 98.62 99 CYS B C 1
ATOM 1992 O O . CYS B 1 99 ? 5.547 -15.57 5.773 1 98.62 99 CYS B O 1
ATOM 1994 N N . LEU B 1 100 ? 4.102 -15.727 4.047 1 98.5 100 LEU B N 1
ATOM 1995 C CA . LEU B 1 100 ? 3.984 -14.289 3.818 1 98.5 100 LEU B CA 1
ATOM 1996 C C . LEU B 1 100 ? 3.521 -13.578 5.082 1 98.5 100 LEU B C 1
ATOM 1998 O O . LEU B 1 100 ? 4.145 -12.602 5.512 1 98.5 100 LEU B O 1
ATOM 2002 N N . LEU B 1 101 ? 2.496 -14.062 5.754 1 98.06 101 LEU B N 1
ATOM 2003 C CA . LEU B 1 101 ? 1.896 -13.398 6.906 1 98.06 101 LEU B CA 1
ATOM 2004 C C . LEU B 1 101 ? 2.799 -13.508 8.125 1 98.06 101 LEU B C 1
ATOM 2006 O O . LEU B 1 101 ? 2.627 -12.766 9.102 1 98.06 101 LEU B O 1
ATOM 2010 N N . GLN B 1 102 ? 3.781 -14.383 8.047 1 97.81 102 GLN B N 1
ATOM 2011 C CA . GLN B 1 102 ? 4.711 -14.562 9.164 1 97.81 102 GLN B CA 1
ATOM 2012 C C . GLN B 1 102 ? 6.027 -13.836 8.898 1 97.81 102 GLN B C 1
ATOM 2014 O O . GLN B 1 102 ? 6.93 -13.852 9.734 1 97.81 102 GLN B O 1
ATOM 2019 N N . HIS B 1 103 ? 6.172 -13.32 7.723 1 98.5 103 HIS B N 1
ATOM 2020 C CA . HIS B 1 103 ? 7.387 -12.578 7.395 1 98.5 103 HIS B CA 1
ATOM 2021 C C . HIS B 1 103 ? 7.641 -11.469 8.406 1 98.5 103 HIS B C 1
ATOM 2023 O O . HIS B 1 103 ? 6.715 -10.75 8.797 1 98.5 103 HIS B O 1
ATOM 2029 N N . PRO B 1 104 ? 8.898 -11.219 8.789 1 97.81 104 PRO B N 1
ATOM 2030 C CA . PRO B 1 104 ? 9.219 -10.258 9.852 1 97.81 104 PRO B CA 1
ATOM 2031 C C . PRO B 1 104 ? 8.773 -8.836 9.516 1 97.81 104 PRO B C 1
ATOM 2033 O O . PRO B 1 104 ? 8.461 -8.055 10.414 1 97.81 104 PRO B O 1
ATOM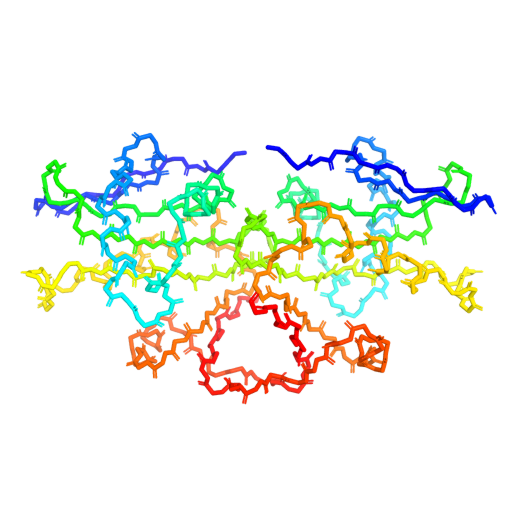 2036 N N . ASP B 1 105 ? 8.727 -8.5 8.273 1 97.81 105 ASP B N 1
ATOM 2037 C CA . ASP B 1 105 ? 8.359 -7.145 7.875 1 97.81 105 ASP B CA 1
ATOM 2038 C C . ASP B 1 105 ? 6.852 -7.008 7.699 1 97.81 105 ASP B C 1
ATOM 2040 O O . ASP B 1 105 ? 6.352 -5.918 7.41 1 97.81 105 ASP B O 1
ATOM 2044 N N . LEU B 1 106 ? 6.105 -8.117 7.906 1 98.25 106 LEU B N 1
ATOM 2045 C CA . LEU B 1 106 ? 4.664 -8.055 7.68 1 98.25 106 LEU B CA 1
ATOM 2046 C C . LEU B 1 106 ? 3.9 -8.461 8.938 1 98.25 106 LEU B C 1
ATOM 2048 O O . LEU B 1 106 ? 2.734 -8.094 9.102 1 98.25 106 LEU B O 1
ATOM 2052 N N . ILE B 1 107 ? 4.555 -9.172 9.797 1 96.88 107 ILE B N 1
ATOM 2053 C CA . ILE B 1 107 ? 3.871 -9.844 10.898 1 96.88 107 ILE B CA 1
ATOM 2054 C C . ILE B 1 107 ? 3.271 -8.812 11.844 1 96.88 107 ILE B C 1
ATOM 2056 O O . ILE B 1 107 ? 2.266 -9.07 12.508 1 96.88 107 ILE B O 1
ATOM 2060 N N . HIS B 1 108 ? 3.699 -7.609 11.914 1 94.75 108 HIS B N 1
ATOM 2061 C CA . HIS B 1 108 ? 3.24 -6.621 12.883 1 94.75 108 HIS B CA 1
ATOM 2062 C C . HIS B 1 108 ? 2.418 -5.531 12.211 1 94.75 108 HIS B C 1
ATOM 2064 O O . HIS B 1 108 ? 2.049 -4.543 12.852 1 94.75 108 HIS B O 1
ATOM 2070 N N . ILE B 1 109 ? 2.17 -5.68 10.93 1 97.69 109 ILE B N 1
ATOM 2071 C CA . ILE B 1 109 ? 1.414 -4.668 10.203 1 97.69 109 ILE B CA 1
ATOM 2072 C C . ILE B 1 109 ? 0.001 -4.566 10.773 1 97.69 109 ILE B C 1
ATOM 2074 O O . ILE B 1 109 ? -0.687 -5.582 10.93 1 97.69 109 ILE B O 1
ATOM 2078 N N . ARG B 1 110 ? -0.394 -3.348 11.055 1 96.19 110 ARG B N 1
ATOM 2079 C CA . ARG B 1 110 ? -1.692 -3.117 11.68 1 96.19 110 ARG B CA 1
ATOM 2080 C C . ARG B 1 110 ? -2.828 -3.547 10.758 1 96.19 110 ARG B C 1
ATOM 2082 O O . ARG B 1 110 ? -3.77 -4.215 11.195 1 96.19 110 ARG B O 1
ATOM 2089 N N . ARG B 1 111 ? -2.801 -3.146 9.539 1 98.19 111 ARG B N 1
ATOM 2090 C CA . ARG B 1 111 ? -3.85 -3.465 8.578 1 98.19 111 ARG B CA 1
ATOM 2091 C C . ARG B 1 111 ? -3.266 -4.109 7.328 1 98.19 111 ARG B C 1
ATOM 2093 O O . ARG B 1 111 ? -2.416 -3.518 6.656 1 98.19 111 ARG B O 1
ATOM 2100 N N . VAL B 1 112 ? -3.641 -5.312 7.039 1 98.81 112 VAL B N 1
ATOM 2101 C CA . VAL B 1 112 ? -3.4 -5.949 5.75 1 98.81 112 VAL B CA 1
ATOM 2102 C C . VAL B 1 112 ? -4.695 -5.984 4.941 1 98.81 112 VAL B C 1
ATOM 2104 O O . VAL B 1 112 ? -5.715 -6.492 5.41 1 98.81 112 VAL B O 1
ATOM 2107 N N . LEU B 1 113 ? -4.676 -5.398 3.807 1 98.88 113 LEU B N 1
ATOM 2108 C CA . LEU B 1 113 ? -5.832 -5.262 2.928 1 98.88 113 LEU B CA 1
ATOM 2109 C C . LEU B 1 113 ? -5.609 -6.012 1.618 1 98.88 113 LEU B C 1
ATOM 2111 O O . LEU B 1 113 ? -4.473 -6.16 1.168 1 98.88 113 LEU B O 1
ATOM 2115 N N . LEU B 1 114 ? -6.625 -6.574 1.061 1 98.81 114 LEU B N 1
ATOM 2116 C CA . LEU B 1 114 ? -6.59 -7.141 -0.283 1 98.81 114 LEU B CA 1
ATOM 2117 C C . LEU B 1 114 ? -7.934 -6.969 -0.984 1 98.81 114 LEU B C 1
ATOM 2119 O O . LEU B 1 114 ? -8.93 -6.625 -0.347 1 98.81 114 LEU B O 1
ATOM 2123 N N . ALA B 1 115 ? -7.957 -7.094 -2.297 1 98.5 115 ALA B N 1
ATOM 2124 C CA . ALA B 1 115 ? -9.172 -7.219 -3.102 1 98.5 115 ALA B CA 1
ATOM 2125 C C . ALA B 1 115 ? -9.156 -8.508 -3.916 1 98.5 115 ALA B C 1
ATOM 2127 O O . ALA B 1 115 ? -8.125 -8.891 -4.473 1 98.5 115 ALA B O 1
ATOM 2128 N N . THR B 1 116 ? -10.219 -9.203 -3.914 1 97.88 116 THR B N 1
ATOM 2129 C CA . THR B 1 116 ? -10.344 -10.469 -4.641 1 97.88 116 THR B CA 1
ATOM 2130 C C . THR B 1 116 ? -11.758 -10.633 -5.188 1 97.88 116 THR B C 1
ATOM 2132 O O . THR B 1 116 ? -12.719 -10.125 -4.605 1 97.88 116 THR B O 1
ATOM 2135 N N . GLN B 1 117 ? -11.836 -11.312 -6.25 1 96.06 117 GLN B N 1
ATOM 2136 C CA . GLN B 1 117 ? -13.141 -11.57 -6.855 1 96.06 117 GLN B CA 1
ATOM 2137 C C . GLN B 1 117 ? -13.727 -12.883 -6.355 1 96.06 117 GLN B C 1
ATOM 2139 O O . GLN B 1 117 ? -14.938 -12.984 -6.121 1 96.06 117 GLN B O 1
ATOM 2144 N N . ASP B 1 118 ? -12.883 -13.906 -6.16 1 93.38 118 ASP B N 1
ATOM 2145 C CA . ASP B 1 118 ? -13.461 -15.242 -5.992 1 93.38 118 ASP B CA 1
ATOM 2146 C C . ASP B 1 118 ? -12.672 -16.047 -4.969 1 93.38 118 ASP B C 1
ATOM 2148 O O . ASP B 1 118 ? -12.883 -17.266 -4.832 1 93.38 118 ASP B O 1
ATOM 2152 N N . ALA B 1 119 ? -11.734 -15.438 -4.312 1 95.5 119 ALA B N 1
ATOM 2153 C CA . ALA B 1 119 ? -10.875 -16.219 -3.432 1 95.5 119 ALA B CA 1
ATOM 2154 C C . ALA B 1 119 ? -11.117 -15.875 -1.967 1 95.5 119 ALA B C 1
ATOM 2156 O O . ALA B 1 119 ? -10.266 -16.109 -1.113 1 95.5 119 ALA B O 1
ATOM 2157 N N . HIS B 1 120 ? -12.242 -15.375 -1.611 1 97.56 120 HIS B N 1
ATOM 2158 C CA . HIS B 1 120 ? -12.555 -14.938 -0.256 1 97.56 120 HIS B CA 1
ATOM 2159 C C . HIS B 1 120 ? -12.336 -16.062 0.75 1 97.56 120 HIS B C 1
ATOM 2161 O O . HIS B 1 120 ? -11.82 -15.836 1.844 1 97.56 120 HIS B O 1
ATOM 2167 N N . GLY B 1 121 ? -12.836 -17.234 0.356 1 96.25 121 GLY B N 1
ATOM 2168 C CA . GLY B 1 121 ? -12.734 -18.375 1.25 1 96.25 121 GLY B CA 1
ATOM 2169 C C . GLY B 1 121 ? -11.305 -18.688 1.648 1 96.25 121 GLY B C 1
ATOM 2170 O O . GLY B 1 121 ? -11.031 -19.016 2.805 1 96.25 121 GLY B O 1
ATOM 2171 N N . LEU B 1 122 ? -10.438 -18.531 0.746 1 96.12 122 LEU B N 1
ATOM 2172 C CA . LEU B 1 122 ? -9.023 -18.766 1.027 1 96.12 122 LEU B CA 1
ATOM 2173 C C . LEU B 1 122 ? -8.523 -17.828 2.121 1 96.12 122 LEU B C 1
ATOM 2175 O O . LEU B 1 122 ? -7.941 -18.281 3.109 1 96.12 122 LEU B O 1
ATOM 2179 N N . TYR B 1 123 ? -8.836 -16.609 1.985 1 98.44 123 TYR B N 1
ATOM 2180 C CA . TYR B 1 123 ? -8.258 -15.594 2.861 1 98.44 123 TYR B CA 1
ATOM 2181 C C . TYR B 1 123 ? -8.938 -15.602 4.227 1 98.44 123 TYR B C 1
ATOM 2183 O O . TYR B 1 123 ? -8.312 -15.273 5.238 1 98.44 123 TYR B O 1
ATOM 2191 N N . ARG B 1 124 ? -10.141 -16.047 4.273 1 98.12 124 ARG B N 1
ATOM 2192 C CA . ARG B 1 124 ? -10.836 -16.172 5.551 1 98.12 124 ARG B CA 1
ATOM 2193 C C . ARG B 1 124 ? -10.102 -17.141 6.48 1 98.12 124 ARG B C 1
ATOM 2195 O O . ARG B 1 124 ? -10.086 -16.938 7.695 1 98.12 124 ARG B O 1
ATOM 2202 N N . GLN B 1 125 ? -9.5 -18.109 5.895 1 97.5 125 GLN B N 1
ATOM 2203 C CA . GLN B 1 125 ? -8.766 -19.094 6.676 1 97.5 125 GLN B CA 1
ATOM 2204 C C . GLN B 1 125 ? -7.578 -18.469 7.391 1 97.5 125 GLN B C 1
ATOM 2206 O O . GLN B 1 125 ? -7.035 -19.047 8.336 1 97.5 125 GLN B O 1
ATOM 2211 N N . PHE B 1 126 ? -7.215 -17.344 6.961 1 97.88 126 PHE B N 1
ATOM 2212 C CA . PHE B 1 126 ? -6.043 -16.688 7.527 1 97.88 126 PHE B CA 1
ATOM 2213 C C . PHE B 1 126 ? -6.449 -15.438 8.305 1 97.88 126 PHE B C 1
ATOM 2215 O O . PHE B 1 126 ? -5.617 -14.562 8.562 1 97.88 126 PHE B O 1
ATOM 2222 N N . GLY B 1 127 ? -7.734 -15.281 8.594 1 97.44 127 GLY B N 1
ATOM 2223 C CA . GLY B 1 127 ? -8.195 -14.227 9.477 1 97.44 127 GLY B CA 1
ATOM 2224 C C . GLY B 1 127 ? -8.656 -12.984 8.727 1 97.44 127 GLY B C 1
ATOM 2225 O O . GLY B 1 127 ? -9.016 -11.977 9.344 1 97.44 127 GLY B O 1
ATOM 2226 N N . PHE B 1 128 ? -8.664 -13.023 7.426 1 98.75 128 PHE B N 1
ATOM 2227 C CA . PHE B 1 128 ? -9.234 -11.914 6.668 1 98.75 128 PHE B CA 1
ATOM 2228 C C . PHE B 1 128 ? -10.758 -11.914 6.762 1 98.75 128 PHE B C 1
ATOM 2230 O O . PHE B 1 128 ? -11.375 -12.977 6.812 1 98.75 128 PHE B O 1
ATOM 2237 N N . GLN B 1 129 ? -11.242 -10.719 6.797 1 98.38 129 GLN B N 1
ATOM 2238 C CA . GLN B 1 129 ? -12.688 -10.516 6.84 1 98.38 129 GLN B CA 1
ATOM 2239 C C . GLN B 1 129 ? -13.102 -9.344 5.949 1 98.38 129 GLN B C 1
ATOM 2241 O O . GLN B 1 129 ? -12.25 -8.586 5.473 1 98.38 129 GLN B O 1
ATOM 2246 N N . SER B 1 130 ? -14.398 -9.289 5.734 1 98.12 130 SER B N 1
ATOM 2247 C CA . SER B 1 130 ? -14.914 -8.125 5.027 1 98.12 130 SER B CA 1
ATOM 2248 C C . SER B 1 130 ? -14.562 -6.836 5.758 1 98.12 130 SER B C 1
ATOM 2250 O O . SER B 1 130 ? -14.359 -6.84 6.973 1 98.12 130 SER B O 1
ATOM 2252 N N . LEU B 1 131 ? -14.469 -5.77 4.973 1 98.38 131 LEU B N 1
ATOM 2253 C CA . LEU B 1 131 ? -14.188 -4.48 5.602 1 98.38 131 LEU B CA 1
ATOM 2254 C C . LEU B 1 131 ? -15.188 -4.195 6.715 1 98.38 131 LEU B C 1
ATOM 2256 O O . LEU B 1 131 ? -16.406 -4.277 6.5 1 98.38 131 LEU B O 1
ATOM 2260 N N . GLN B 1 132 ? -14.695 -3.832 7.926 1 96.44 132 GLN B N 1
ATOM 2261 C CA . GLN B 1 132 ? -15.562 -3.52 9.055 1 96.44 132 GLN B CA 1
ATOM 2262 C C . GLN B 1 132 ? -16.328 -2.221 8.82 1 96.44 132 GLN B C 1
ATOM 2264 O O . GLN B 1 132 ? -17.5 -2.113 9.18 1 96.44 132 GLN B O 1
ATOM 2269 N N . GLU B 1 133 ? -15.648 -1.238 8.242 1 97.5 133 GLU B N 1
ATOM 2270 C CA . GLU B 1 133 ? -16.219 0.077 7.965 1 97.5 133 GLU B CA 1
ATOM 2271 C C . GLU B 1 133 ? -15.93 0.505 6.527 1 97.5 133 GLU B C 1
ATOM 2273 O O . GLU B 1 133 ? -15.227 1.49 6.293 1 97.5 133 GLU B O 1
ATOM 2278 N N . PRO B 1 134 ? -16.641 -0.217 5.621 1 98.12 134 PRO B N 1
ATOM 2279 C CA . PRO B 1 134 ? -16.359 0.07 4.215 1 98.12 134 PRO B CA 1
ATOM 2280 C C . PRO B 1 134 ? -16.625 1.525 3.842 1 98.12 134 PRO B C 1
ATOM 2282 O O . PRO B 1 134 ? -16.031 2.051 2.902 1 98.12 134 PRO B O 1
ATOM 2285 N N . GLU B 1 135 ? -17.484 2.248 4.625 1 97.19 135 GLU B N 1
ATOM 2286 C CA . GLU B 1 135 ? -17.875 3.621 4.312 1 97.19 135 GLU B CA 1
ATOM 2287 C C . GLU B 1 135 ? -16.719 4.586 4.559 1 97.19 135 GLU B C 1
ATOM 2289 O O . GLU B 1 135 ? -16.75 5.727 4.09 1 97.19 135 GLU B O 1
ATOM 2294 N N . ARG B 1 136 ? -15.719 4.164 5.301 1 98.19 136 ARG B N 1
ATOM 2295 C CA . ARG B 1 136 ? -14.578 5.023 5.59 1 98.19 136 ARG B CA 1
ATOM 2296 C C . ARG B 1 136 ? -13.609 5.07 4.406 1 98.19 136 ARG B C 1
ATOM 2298 O O . ARG B 1 136 ? -12.773 5.969 4.316 1 98.19 136 ARG B O 1
ATOM 2305 N N . PHE B 1 137 ? -13.758 4.07 3.559 1 98.81 137 PHE B N 1
ATOM 2306 C CA . PHE B 1 137 ? -12.812 3.961 2.455 1 98.81 137 PHE B CA 1
ATOM 2307 C C . PHE B 1 137 ? -13.297 4.75 1.245 1 98.81 137 PHE B C 1
ATOM 2309 O O . PHE B 1 137 ? -14.5 4.805 0.973 1 98.81 137 PHE B O 1
ATOM 2316 N N . MET B 1 138 ? -12.367 5.383 0.582 1 98.81 138 MET B N 1
ATOM 2317 C CA . MET B 1 138 ? -12.586 6.023 -0.711 1 98.81 138 MET B CA 1
ATOM 2318 C C . MET B 1 138 ? -11.516 5.602 -1.714 1 98.81 138 MET B C 1
ATOM 2320 O O . MET B 1 138 ? -10.406 5.234 -1.327 1 98.81 138 MET B O 1
ATOM 2324 N N . GLU B 1 139 ? -11.93 5.609 -2.955 1 98.81 139 GLU B N 1
ATOM 2325 C CA . GLU B 1 139 ? -10.953 5.262 -3.982 1 98.81 139 GLU B CA 1
ATOM 2326 C C . GLU B 1 139 ? -11.062 6.191 -5.188 1 98.81 139 GLU B C 1
ATOM 2328 O O . GLU B 1 139 ? -12.125 6.75 -5.449 1 98.81 139 GLU B O 1
ATOM 2333 N N . LYS B 1 140 ? -9.992 6.516 -5.785 1 98.44 140 LYS B N 1
ATOM 2334 C CA . LYS B 1 140 ? -9.859 7.156 -7.086 1 98.44 140 LYS B CA 1
ATOM 2335 C C . LYS B 1 140 ? -9.242 6.203 -8.109 1 98.44 140 LYS B C 1
ATOM 2337 O O . LYS B 1 140 ? -8.133 5.695 -7.902 1 98.44 140 LYS B O 1
ATOM 2342 N N . LEU B 1 141 ? -9.945 5.891 -9.203 1 95.88 141 LEU B N 1
ATOM 2343 C CA . LEU B 1 141 ? -9.516 4.934 -10.219 1 95.88 141 LEU B CA 1
ATOM 2344 C C . LEU B 1 141 ? -9.133 5.645 -11.508 1 95.88 141 LEU B C 1
ATOM 2346 O O . LEU B 1 141 ? -9.844 6.551 -11.961 1 95.88 141 LEU B O 1
ATOM 2350 N N . HIS B 1 142 ? -7.961 5.34 -11.914 1 88.75 142 HIS B N 1
ATOM 2351 C CA . HIS B 1 142 ? -7.531 5.82 -13.227 1 88.75 142 HIS B CA 1
ATOM 2352 C C . HIS B 1 142 ? -7.625 4.719 -14.273 1 88.75 142 HIS B C 1
ATOM 2354 O O . HIS B 1 142 ? -7.391 3.547 -13.977 1 88.75 142 HIS B O 1
ATOM 2360 N N . GLU B 1 143 ? -8.148 5.117 -15.453 1 71.31 143 GLU B N 1
ATOM 2361 C CA . GLU B 1 143 ? -8.297 4.172 -16.562 1 71.31 143 GLU B CA 1
ATOM 2362 C C . GLU B 1 143 ? -6.945 3.857 -17.203 1 71.31 143 GLU B C 1
ATOM 2364 O O . GLU B 1 143 ? -6.035 4.688 -17.172 1 71.31 143 GLU B O 1
#

Solvent-accessible surface area (backbone atoms only — not comparable to full-atom values): 15759 Å² total; per-residue (Å²): 133,81,81,72,51,75,48,79,58,84,70,33,37,38,32,36,48,72,90,69,59,54,63,72,54,51,52,53,55,35,47,70,35,91,89,37,47,80,63,48,69,70,49,52,52,44,29,52,72,40,34,55,44,39,38,28,20,54,68,91,42,71,44,31,35,34,36,30,37,43,26,56,34,54,40,33,39,47,44,73,70,46,64,38,76,93,59,57,92,69,54,54,69,58,51,49,49,53,53,53,57,61,31,86,58,43,52,70,28,32,36,37,34,36,69,47,92,81,52,61,72,64,44,42,76,74,60,33,35,66,54,91,58,56,83,32,30,33,33,32,76,48,133,133,80,80,71,51,75,46,79,57,84,69,32,38,38,31,36,50,71,88,70,59,53,63,70,53,53,51,52,56,34,46,72,35,90,88,35,46,82,63,49,68,70,48,51,53,45,29,53,72,40,35,55,44,40,38,27,19,54,70,90,43,71,43,30,35,34,36,29,37,43,26,56,35,53,39,32,39,48,43,75,70,45,63,39,76,93,58,57,93,68,55,52,70,57,51,50,50,53,53,53,56,60,31,86,57,44,52,70,27,32,36,37,35,36,70,47,91,82,52,61,73,65,42,41,78,74,61,32,35,68,56,91,58,56,84,33,32,33,32,31,75,48,134

pLDDT: mean 97.5, std 2.81, range [71.31, 98.94]

Sequence (286 aa):
MFQIIEYIQEPFTLSTDQTKIQIDRVCEFLAQSYWAKTRGRDTIIKSIEHSLCFSLFHEQTQIGFARVITDGATFAYLCDVFVDEAYRGKGLGKWMLQCLLQHPDLIHIRRVLLATQDAHGLYRQFGFQSLQEPERFMEKLHEMFQIIEYIQEPFTLSTDQTKIQIDRVCEFLAQSYWAKTRGRDTIIKSIEHSLCFSLFHEQTQIGFARVITDGATFAYLCDVFVDEAYRGKGLGKWMLQCLLQHPDLIHIRRVLLATQDAHGLYRQFGFQSLQEPERFMEKLHE

Organism: NCBI:txid247480

Radius of gyration: 19.28 Å; Cα contacts (8 Å, |Δi|>4): 510; chains: 2; bounding box: 35×61×40 Å

Secondary structure (DSSP, 8-state):
-PPP-EEEETTEEEE--GGG--HHHHHHHHHTSSSSTT--HHHHHHHHHTSEEEEEEETTEEEEEEEEEE-SSSEEEEEEEEE-GGGTTSSHHHHHHHHHHHSTTTTT-SEEEEE-SS-HHHHHTTT-EE-S-GGGEEEEE--/-PPP-EEEETTEEEE--GGG--HHHHHHHHHTSSSSTT--HHHHHHHHHTSEEEEEEETTEEEEEEEEEE-SSSEEEEEEEEE-GGGTTSSHHHHHHHHHHHSTTTTT-SEEEEE-SS-HHHHHTTT-EE-S-GGGEEEEE--

Foldseek 3Di:
DFDWDWDDDPPKIKTQPLVLDDLVVLLVQQCPDPVRVPPDSVNSVVQSVQWRKIFMDRNSHTFWIWTWRDPLEAEIEIDSTGGHPVPPPPCVSVVSVVCVCPGNSRVNHNDYDYDDDPCVVSCVVVVDDDDPCCVVDDDDDDD/DFDWDWDDDPPKIKTQPLVLDDLVVLLVQQCPDPVRVPPDSVNSVVQSVQWRKIFMDRNSHTFWIWTWRDPLEAEIEIDSTGGHPVPPPPCVSVVSVVCVCPGNSRVNHNDYDYDDDPCVVSCVVVVDDDDPCCVVDDDDDDD